Protein AF-S4Y4R6-F1 (afdb_monomer)

Structure (mmCIF, N/CA/C/O backbone):
data_AF-S4Y4R6-F1
#
_entry.id   AF-S4Y4R6-F1
#
loop_
_atom_site.group_PDB
_atom_site.id
_atom_site.type_symbol
_atom_site.label_atom_id
_atom_site.label_alt_id
_atom_site.label_comp_id
_atom_site.label_asym_id
_atom_site.label_entity_id
_atom_site.label_seq_id
_atom_site.pdbx_PDB_ins_code
_atom_site.Cartn_x
_atom_site.Cartn_y
_atom_site.Cartn_z
_atom_site.occupancy
_atom_site.B_iso_or_equiv
_atom_site.auth_seq_id
_atom_site.auth_comp_id
_atom_site.auth_asym_id
_atom_site.auth_atom_id
_atom_site.pdbx_PDB_model_num
ATOM 1 N N . MET A 1 1 ? 42.659 -70.022 -49.086 1.00 42.19 1 MET A N 1
ATOM 2 C CA . MET A 1 1 ? 43.187 -70.538 -47.806 1.00 42.19 1 MET A CA 1
ATOM 3 C C . MET A 1 1 ? 44.589 -69.990 -47.587 1.00 42.19 1 MET A C 1
ATOM 5 O O . MET A 1 1 ? 45.490 -70.392 -48.302 1.00 42.19 1 MET A O 1
ATOM 9 N N . ALA A 1 2 ? 44.758 -69.073 -46.637 1.00 39.53 2 ALA A N 1
ATOM 10 C CA . ALA A 1 2 ? 46.015 -68.822 -45.928 1.00 39.53 2 ALA A CA 1
ATOM 11 C C . ALA A 1 2 ? 45.646 -68.060 -44.647 1.00 39.53 2 ALA A C 1
ATOM 13 O O . ALA A 1 2 ? 45.227 -66.908 -44.686 1.00 39.53 2 ALA A O 1
ATOM 14 N N . SER A 1 3 ? 45.677 -68.784 -43.532 1.00 33.00 3 SER A N 1
ATOM 15 C CA . SER A 1 3 ? 45.376 -68.321 -42.180 1.00 33.00 3 SER A CA 1
ATOM 16 C C . SER A 1 3 ? 46.684 -67.926 -41.501 1.00 33.00 3 SER A C 1
ATOM 18 O O . SER A 1 3 ? 47.623 -68.720 -41.501 1.00 33.00 3 SER A O 1
ATOM 2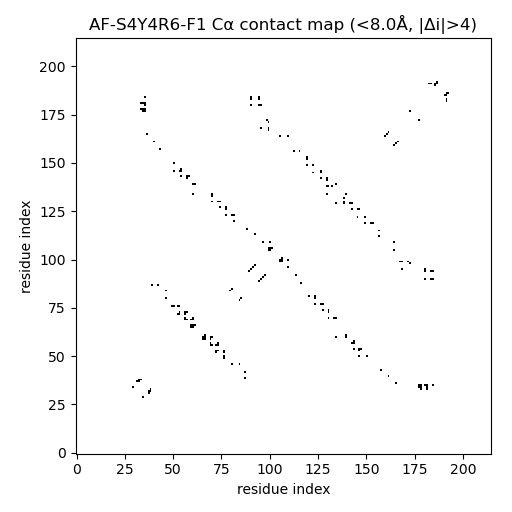0 N N . ALA A 1 4 ? 46.747 -66.740 -40.893 1.00 41.31 4 ALA A N 1
ATOM 21 C CA . ALA A 1 4 ? 47.832 -66.370 -39.988 1.00 41.31 4 ALA A CA 1
ATOM 22 C C . ALA A 1 4 ? 47.340 -65.429 -38.871 1.00 41.31 4 ALA A C 1
ATOM 24 O O . ALA A 1 4 ? 47.199 -64.226 -39.039 1.00 41.31 4 ALA A O 1
ATOM 25 N N . ARG A 1 5 ? 47.047 -66.065 -37.732 1.00 41.12 5 ARG A N 1
ATOM 26 C CA . ARG A 1 5 ? 47.363 -65.702 -36.335 1.00 41.12 5 ARG A CA 1
ATOM 27 C C . ARG A 1 5 ? 47.287 -64.229 -35.869 1.00 41.12 5 ARG A C 1
ATOM 29 O O . ARG A 1 5 ? 48.083 -63.374 -36.222 1.00 41.12 5 ARG A O 1
ATOM 36 N N . ARG A 1 6 ? 46.394 -64.063 -34.881 1.00 40.97 6 ARG A N 1
ATOM 37 C CA . ARG A 1 6 ? 46.314 -63.066 -33.793 1.00 40.97 6 ARG A CA 1
ATOM 38 C C . ARG A 1 6 ? 47.626 -62.378 -33.377 1.00 40.97 6 ARG A C 1
ATOM 40 O O . ARG A 1 6 ? 48.584 -63.051 -33.010 1.00 40.97 6 ARG A O 1
ATOM 47 N N . ALA A 1 7 ? 47.516 -61.071 -33.131 1.00 38.94 7 ALA A N 1
ATOM 48 C CA . ALA A 1 7 ? 48.242 -60.361 -32.077 1.00 38.94 7 ALA A CA 1
ATOM 49 C C . ALA A 1 7 ? 47.311 -59.331 -31.398 1.00 38.94 7 ALA A C 1
ATOM 51 O O . ALA A 1 7 ? 46.647 -58.545 -32.067 1.00 38.94 7 ALA A O 1
ATOM 52 N N . LYS A 1 8 ? 47.240 -59.360 -30.061 1.00 43.75 8 LYS A N 1
ATOM 53 C CA . LYS A 1 8 ? 46.622 -58.332 -29.200 1.00 43.75 8 LYS A CA 1
ATOM 54 C C . LYS A 1 8 ? 47.751 -57.452 -28.642 1.00 43.75 8 LYS A C 1
ATOM 56 O O . LYS A 1 8 ? 48.668 -58.023 -28.053 1.00 43.75 8 LYS A O 1
ATOM 61 N N . PRO A 1 9 ? 47.639 -56.116 -28.672 1.00 37.88 9 PRO A N 1
ATOM 62 C CA . PRO A 1 9 ? 48.304 -55.249 -27.700 1.00 37.88 9 PRO A CA 1
ATOM 63 C C . PRO A 1 9 ? 47.234 -54.516 -26.870 1.00 37.88 9 PRO A C 1
ATOM 65 O O . PRO A 1 9 ? 46.315 -53.905 -27.399 1.00 37.88 9 PRO A O 1
ATOM 68 N N . ARG A 1 10 ? 47.125 -54.838 -25.579 1.00 36.56 10 ARG A N 1
ATOM 69 C CA . ARG A 1 10 ? 47.669 -54.079 -24.436 1.00 36.56 10 ARG A CA 1
ATOM 70 C C . ARG A 1 10 ? 47.127 -52.650 -24.320 1.00 36.56 10 ARG A C 1
ATOM 72 O O . ARG A 1 10 ? 47.440 -51.771 -25.108 1.00 36.56 10 ARG A O 1
ATOM 79 N N . ALA A 1 11 ? 46.359 -52.478 -23.245 1.00 36.66 11 ALA A N 1
ATOM 80 C CA . ALA A 1 11 ? 45.872 -51.227 -22.696 1.00 36.66 11 ALA A CA 1
ATOM 81 C C . ALA A 1 11 ? 46.972 -50.161 -22.606 1.00 36.66 11 ALA A C 1
ATOM 83 O O . ALA A 1 11 ? 48.039 -50.407 -22.037 1.00 36.66 11 ALA A O 1
ATOM 84 N N . ARG A 1 12 ? 46.661 -48.961 -23.099 1.00 39.16 12 ARG A N 1
ATOM 85 C CA . ARG A 1 12 ? 47.372 -47.734 -22.751 1.00 39.16 12 ARG A CA 1
ATOM 86 C C . ARG A 1 12 ? 46.623 -47.088 -21.589 1.00 39.16 12 ARG A C 1
ATOM 88 O O . ARG A 1 12 ? 45.463 -46.716 -21.722 1.00 39.16 12 ARG A O 1
ATOM 95 N N . ARG A 1 13 ? 47.287 -47.020 -20.434 1.00 37.44 13 ARG A N 1
ATOM 96 C CA . ARG A 1 13 ? 46.967 -46.040 -19.397 1.00 37.44 13 ARG A CA 1
ATOM 97 C C . ARG A 1 13 ? 47.556 -44.720 -19.876 1.00 37.44 13 ARG A C 1
ATOM 99 O O . ARG A 1 13 ? 48.772 -44.640 -20.019 1.00 37.44 13 ARG A O 1
ATOM 106 N N . GLU A 1 14 ? 46.720 -43.719 -20.082 1.00 38.16 14 GLU A N 1
ATOM 10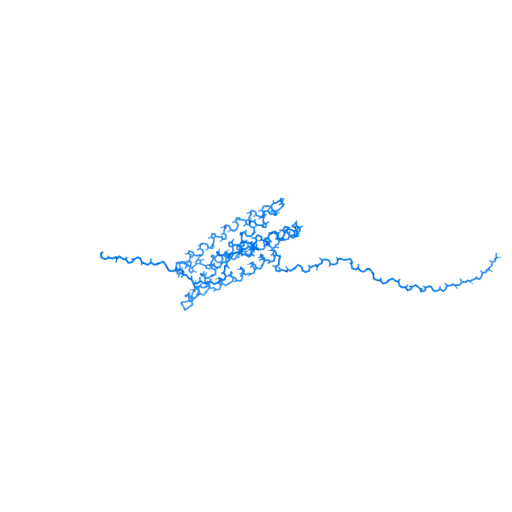7 C CA . GLU A 1 14 ? 47.138 -42.323 -20.028 1.00 38.16 14 GLU A CA 1
ATOM 108 C C . GLU A 1 14 ? 46.472 -41.726 -18.796 1.00 38.16 14 GLU A C 1
ATOM 110 O O . GLU A 1 14 ? 45.250 -41.713 -18.653 1.00 38.16 14 GLU A O 1
ATOM 115 N N . LYS A 1 15 ? 47.328 -41.387 -17.839 1.00 38.97 15 LYS A N 1
ATOM 116 C CA . LYS A 1 15 ? 47.003 -40.529 -16.715 1.00 38.97 15 LYS A CA 1
ATOM 117 C C . LYS A 1 15 ? 47.075 -39.080 -17.209 1.00 38.97 15 LYS A C 1
ATOM 119 O O . LYS A 1 15 ? 47.799 -38.796 -18.158 1.00 38.97 15 LYS A O 1
ATOM 124 N N . ASP A 1 16 ? 46.377 -38.218 -16.479 1.00 38.91 16 ASP A N 1
ATOM 125 C CA . ASP A 1 16 ? 46.604 -36.773 -16.379 1.00 38.91 16 ASP A CA 1
ATOM 126 C C . ASP A 1 16 ? 45.935 -35.881 -17.434 1.00 38.91 16 ASP A C 1
ATOM 128 O O . ASP A 1 16 ? 46.575 -35.363 -18.336 1.00 38.91 16 ASP A O 1
ATOM 132 N N . PHE A 1 17 ? 44.649 -35.587 -17.212 1.00 36.91 17 PHE A N 1
ATOM 133 C CA . PHE A 1 17 ? 44.139 -34.215 -17.333 1.00 36.91 17 PHE A CA 1
ATOM 134 C C . PHE A 1 17 ? 43.221 -33.923 -16.142 1.00 36.91 17 PHE A C 1
ATOM 136 O O . PHE A 1 17 ? 42.046 -34.284 -16.103 1.00 36.91 17 PHE A O 1
ATOM 143 N N . HIS A 1 18 ? 43.819 -33.320 -15.119 1.00 33.91 18 HIS A N 1
ATOM 144 C CA . HIS A 1 18 ? 43.122 -32.685 -14.012 1.00 33.91 18 HIS A CA 1
ATOM 145 C C . HIS A 1 18 ? 42.571 -31.329 -14.478 1.00 33.91 18 HIS A C 1
ATOM 147 O O . HIS A 1 18 ? 43.277 -30.569 -15.131 1.00 33.91 18 HIS A O 1
ATOM 153 N N . ALA A 1 19 ? 41.343 -31.039 -14.048 1.00 39.12 19 ALA A N 1
ATOM 154 C CA . ALA A 1 19 ? 40.806 -29.705 -13.781 1.00 39.12 19 ALA A CA 1
ATOM 155 C C . ALA A 1 19 ? 40.733 -28.684 -14.940 1.00 39.12 19 ALA A C 1
ATOM 157 O O . ALA A 1 19 ? 41.638 -27.891 -15.177 1.00 39.12 19 ALA A O 1
ATOM 158 N N . CYS A 1 20 ? 39.541 -28.584 -15.528 1.00 31.08 20 CYS A N 1
ATOM 159 C CA . CYS A 1 20 ? 38.987 -27.322 -16.026 1.00 31.08 20 CYS A CA 1
ATOM 160 C C . CYS A 1 20 ? 37.510 -27.295 -15.581 1.00 31.08 20 CYS A C 1
ATOM 162 O O . CYS A 1 20 ? 36.647 -27.896 -16.208 1.00 31.08 20 CYS A O 1
ATOM 164 N N . ALA A 1 21 ? 37.264 -27.021 -14.300 1.00 32.59 21 ALA A N 1
ATOM 165 C CA . ALA A 1 21 ? 36.876 -25.695 -13.823 1.00 32.59 21 ALA A CA 1
ATOM 166 C C . ALA A 1 21 ? 35.540 -25.217 -14.429 1.00 32.59 21 ALA A C 1
ATOM 168 O O . ALA A 1 21 ? 35.500 -24.593 -15.480 1.00 32.59 21 ALA A O 1
ATOM 169 N N . LEU A 1 22 ? 34.458 -25.529 -13.705 1.00 40.66 22 LEU A N 1
ATOM 170 C CA . LEU A 1 22 ? 33.377 -24.599 -13.361 1.00 40.66 22 LEU A CA 1
ATOM 171 C C . LEU A 1 22 ? 32.894 -23.672 -14.492 1.00 40.66 22 LEU A C 1
ATOM 173 O O . LEU A 1 22 ? 33.217 -22.486 -14.529 1.00 40.66 22 LEU A O 1
ATOM 177 N N . LEU A 1 23 ? 32.010 -24.188 -15.345 1.00 40.97 23 LEU A N 1
ATOM 178 C CA . LEU A 1 23 ? 31.125 -23.346 -16.148 1.00 40.97 23 LEU A CA 1
ATOM 179 C C . LEU A 1 23 ? 29.940 -22.886 -15.283 1.00 40.97 23 LEU A C 1
ATOM 181 O O . LEU A 1 23 ? 28.891 -23.516 -15.243 1.00 40.97 23 LEU A O 1
ATOM 185 N N . PHE A 1 24 ? 30.183 -21.780 -14.576 1.00 39.31 24 PHE A N 1
ATOM 186 C CA . PHE A 1 24 ? 29.228 -20.699 -14.309 1.00 39.31 24 PHE A CA 1
ATOM 187 C C . PHE A 1 24 ? 27.870 -21.084 -13.686 1.00 39.31 24 PHE A C 1
ATOM 189 O O . PHE A 1 24 ? 26.806 -20.807 -14.236 1.00 39.31 24 PHE A O 1
ATOM 196 N N . ASP A 1 25 ? 27.897 -21.599 -12.456 1.00 39.06 25 ASP A N 1
ATOM 197 C CA . ASP A 1 25 ? 26.775 -21.406 -11.531 1.00 39.06 25 ASP A CA 1
ATOM 198 C C . ASP A 1 25 ? 26.848 -19.967 -10.993 1.00 39.06 25 ASP A C 1
ATOM 200 O O . ASP A 1 25 ? 27.400 -19.688 -9.931 1.00 39.06 25 ASP A O 1
ATOM 204 N N . HIS A 1 26 ? 26.385 -19.006 -11.796 1.00 42.06 26 HIS A N 1
ATOM 205 C CA . HIS A 1 26 ? 26.360 -17.586 -11.430 1.00 42.06 26 HIS A CA 1
ATOM 206 C C . HIS A 1 26 ? 25.110 -17.228 -10.618 1.00 42.06 26 HIS A C 1
ATOM 208 O O . HIS A 1 26 ? 24.602 -16.105 -10.694 1.00 42.06 26 HIS A O 1
ATOM 214 N N . ARG A 1 27 ? 24.624 -18.163 -9.794 1.00 45.91 27 ARG A N 1
ATOM 215 C CA . ARG A 1 27 ? 23.756 -17.846 -8.662 1.00 45.91 27 ARG A CA 1
ATOM 216 C C . ARG A 1 27 ? 24.618 -17.226 -7.562 1.00 45.91 27 ARG A C 1
ATOM 218 O O . ARG A 1 27 ? 24.814 -17.786 -6.489 1.00 45.91 27 ARG A O 1
ATOM 225 N N . LEU A 1 28 ? 25.145 -16.035 -7.860 1.00 49.59 28 LEU A N 1
ATOM 226 C CA . LEU A 1 28 ? 25.499 -15.074 -6.831 1.00 49.59 28 LEU A CA 1
ATOM 227 C C . LEU A 1 28 ? 24.258 -14.943 -5.961 1.00 49.59 28 LEU A C 1
ATOM 229 O O . LEU A 1 28 ? 23.195 -14.557 -6.444 1.00 49.59 28 LEU A O 1
ATOM 233 N N . MET A 1 29 ? 24.400 -15.315 -4.695 1.00 46.44 29 MET A N 1
ATOM 234 C CA . MET A 1 29 ? 23.508 -14.856 -3.648 1.00 46.44 29 MET A CA 1
ATOM 235 C C . MET A 1 29 ? 23.619 -13.331 -3.674 1.00 46.44 29 MET A C 1
ATOM 237 O O . MET A 1 29 ? 24.532 -12.759 -3.080 1.00 46.44 29 MET A O 1
ATOM 241 N N . SER A 1 30 ? 22.782 -12.680 -4.484 1.00 50.19 30 SER A N 1
ATOM 242 C CA . SER A 1 30 ? 22.559 -11.246 -4.411 1.00 50.19 30 SER A CA 1
ATOM 243 C C . SER A 1 30 ? 22.289 -10.958 -2.945 1.00 50.19 30 SER A C 1
ATOM 245 O O . SER A 1 30 ? 21.436 -11.619 -2.356 1.00 50.19 30 SER A O 1
ATOM 247 N N . ASP A 1 31 ? 23.090 -10.078 -2.338 1.00 53.72 31 ASP A N 1
ATOM 248 C CA . ASP A 1 31 ? 22.852 -9.640 -0.968 1.00 53.72 31 ASP A CA 1
ATOM 249 C C . ASP A 1 31 ? 21.411 -9.142 -0.929 1.00 53.72 31 ASP A C 1
ATOM 251 O O . ASP A 1 31 ? 21.103 -8.105 -1.514 1.00 53.72 31 ASP A O 1
ATOM 255 N N . ASP A 1 32 ? 20.531 -9.929 -0.315 1.00 59.38 32 ASP A N 1
ATOM 256 C CA . ASP A 1 32 ? 19.086 -9.702 -0.260 1.00 59.38 32 ASP A CA 1
ATOM 257 C C . ASP A 1 32 ? 18.778 -8.289 0.273 1.00 59.38 32 ASP A C 1
ATOM 259 O O . ASP A 1 32 ? 17.816 -7.628 -0.108 1.00 59.38 32 ASP A O 1
ATOM 263 N N . ARG A 1 33 ? 19.710 -7.747 1.069 1.00 61.59 33 ARG A N 1
ATOM 264 C CA . ARG A 1 33 ? 19.683 -6.389 1.622 1.00 61.59 33 ARG A CA 1
ATOM 265 C C . ARG A 1 33 ? 19.842 -5.271 0.582 1.00 61.59 33 ARG A C 1
ATOM 267 O O . ARG A 1 33 ? 19.514 -4.129 0.895 1.00 61.59 33 ARG A O 1
ATOM 274 N N . ASN A 1 34 ? 20.345 -5.569 -0.616 1.00 81.50 34 ASN A N 1
ATOM 275 C CA . ASN A 1 34 ? 20.532 -4.625 -1.726 1.00 81.50 34 ASN A CA 1
ATOM 276 C C . ASN A 1 34 ? 19.553 -4.851 -2.884 1.00 81.50 34 ASN A C 1
ATOM 278 O O . ASN A 1 34 ? 19.691 -4.228 -3.940 1.00 81.50 34 ASN A O 1
ATOM 282 N N . ASP A 1 35 ? 18.565 -5.722 -2.701 1.00 93.19 35 ASP A N 1
ATOM 283 C CA . ASP A 1 35 ? 17.535 -5.953 -3.693 1.00 93.19 35 ASP A CA 1
ATOM 284 C C . ASP A 1 35 ? 16.348 -5.000 -3.479 1.00 93.19 35 ASP A C 1
ATOM 286 O O . ASP A 1 35 ? 15.655 -5.091 -2.460 1.00 93.19 35 ASP A O 1
ATOM 290 N N . PRO A 1 36 ? 16.073 -4.074 -4.416 1.00 96.19 36 PRO A N 1
ATOM 291 C CA . PRO A 1 36 ? 14.966 -3.144 -4.246 1.00 96.19 36 PRO A CA 1
ATOM 292 C C . PRO A 1 36 ? 13.604 -3.851 -4.229 1.00 96.19 36 PRO A C 1
ATOM 294 O O . PRO A 1 36 ? 12.705 -3.372 -3.543 1.00 96.19 36 PRO A O 1
ATOM 297 N N . LEU A 1 37 ? 13.437 -4.984 -4.927 1.00 97.50 37 LEU A N 1
ATOM 298 C CA . LEU A 1 37 ? 12.159 -5.707 -4.941 1.00 97.50 37 LEU A CA 1
ATOM 299 C C . LEU A 1 37 ? 11.935 -6.461 -3.635 1.00 97.50 37 LEU A C 1
ATOM 301 O O . LEU A 1 37 ? 10.821 -6.443 -3.127 1.00 97.50 37 LEU A O 1
ATOM 305 N N . GLU A 1 38 ? 12.980 -7.051 -3.045 1.00 96.12 38 GLU A N 1
ATOM 306 C CA . GLU A 1 38 ? 12.842 -7.644 -1.708 1.00 96.12 38 GLU A CA 1
ATOM 307 C C . GLU A 1 38 ? 12.527 -6.570 -0.665 1.00 96.12 38 GLU A C 1
ATOM 309 O O . GLU A 1 38 ? 11.724 -6.773 0.241 1.00 96.12 38 GLU A O 1
ATOM 314 N N . LYS A 1 39 ? 13.111 -5.378 -0.800 1.00 95.00 39 LYS A N 1
ATOM 315 C CA . LYS A 1 39 ? 12.824 -4.271 0.109 1.00 95.00 39 LYS A CA 1
ATOM 316 C C . LYS A 1 39 ? 11.376 -3.780 0.014 1.00 95.00 39 LYS A C 1
ATOM 318 O O . LYS A 1 39 ? 10.816 -3.388 1.040 1.00 95.00 39 LYS A O 1
ATOM 323 N N . LEU A 1 40 ? 10.780 -3.808 -1.178 1.00 97.06 40 LEU A N 1
ATOM 324 C CA . LEU A 1 40 ? 9.352 -3.544 -1.377 1.00 97.06 40 LEU A CA 1
ATOM 325 C C . LEU A 1 40 ? 8.494 -4.695 -0.821 1.00 97.06 40 LEU A C 1
ATOM 327 O O . LEU A 1 40 ? 7.617 -4.435 -0.004 1.00 97.06 40 LEU A O 1
ATOM 331 N N . ALA A 1 41 ? 8.825 -5.956 -1.120 1.00 96.88 41 ALA A N 1
ATOM 332 C CA . ALA A 1 41 ? 8.137 -7.133 -0.570 1.00 96.88 41 ALA A CA 1
ATOM 333 C C . ALA A 1 41 ? 8.180 -7.188 0.970 1.00 96.88 41 ALA A C 1
ATOM 335 O O . ALA A 1 41 ? 7.207 -7.529 1.638 1.00 96.88 41 ALA A O 1
ATOM 336 N N . SER A 1 42 ? 9.297 -6.790 1.577 1.00 95.12 42 SER A N 1
ATOM 337 C CA . SER A 1 42 ? 9.422 -6.665 3.030 1.00 95.12 42 SER A CA 1
ATOM 338 C C . SER A 1 42 ? 8.481 -5.600 3.597 1.00 95.12 42 SER A C 1
ATOM 340 O O . SER A 1 42 ? 7.866 -5.813 4.644 1.00 95.12 42 SER A O 1
ATOM 342 N N . ALA A 1 43 ? 8.297 -4.487 2.880 1.00 94.88 43 ALA A N 1
ATOM 343 C CA . ALA A 1 43 ? 7.299 -3.488 3.243 1.00 94.88 43 ALA A CA 1
ATOM 344 C C . ALA A 1 43 ? 5.867 -4.041 3.133 1.00 94.88 43 ALA A C 1
ATOM 346 O O . ALA A 1 43 ? 5.057 -3.723 4.001 1.00 94.88 43 ALA A O 1
ATOM 347 N N . HIS A 1 44 ? 5.570 -4.915 2.161 1.00 96.94 44 HIS A N 1
ATOM 348 C CA . HIS A 1 44 ? 4.270 -5.597 2.071 1.00 96.94 44 HIS A CA 1
ATOM 349 C C . HIS A 1 44 ? 3.995 -6.493 3.279 1.00 96.94 44 HIS A C 1
ATOM 351 O O . HIS A 1 44 ? 2.902 -6.453 3.839 1.00 96.94 44 HIS A O 1
ATOM 357 N N . ARG A 1 45 ? 4.995 -7.254 3.739 1.00 95.38 45 ARG A N 1
ATOM 358 C CA . ARG A 1 45 ? 4.851 -8.090 4.943 1.00 95.38 45 ARG A CA 1
ATOM 359 C C . ARG A 1 45 ? 4.560 -7.242 6.178 1.00 95.38 45 ARG A C 1
ATOM 361 O O . ARG A 1 45 ? 3.626 -7.530 6.920 1.00 95.38 45 ARG A O 1
ATOM 368 N N . SER A 1 46 ? 5.297 -6.144 6.362 1.00 94.56 46 SER A N 1
ATOM 369 C CA . SER A 1 46 ? 5.012 -5.201 7.451 1.00 94.56 46 SER A CA 1
ATOM 370 C C . SER A 1 46 ? 3.637 -4.539 7.313 1.00 94.56 46 SER A C 1
ATOM 372 O O . SER A 1 46 ? 2.960 -4.325 8.318 1.00 94.56 46 SER A O 1
ATOM 374 N N . LEU A 1 47 ? 3.199 -4.215 6.095 1.00 94.31 47 LEU A N 1
ATOM 375 C CA . LEU A 1 47 ? 1.852 -3.711 5.827 1.00 94.31 47 LEU A CA 1
ATOM 376 C C . LEU A 1 47 ? 0.789 -4.727 6.262 1.00 94.31 47 LEU A C 1
ATOM 378 O O . LEU A 1 47 ? -0.150 -4.347 6.959 1.00 94.31 47 LEU A O 1
ATOM 382 N N . GLU A 1 48 ? 0.940 -6.001 5.899 1.00 94.19 48 GLU A N 1
ATOM 383 C CA . GLU A 1 48 ? 0.003 -7.067 6.265 1.00 94.19 48 GLU A CA 1
ATOM 384 C C . GLU A 1 48 ? -0.088 -7.257 7.787 1.00 94.19 48 GLU A C 1
ATOM 386 O O . GLU A 1 48 ? -1.189 -7.330 8.342 1.00 94.19 48 GLU A O 1
ATOM 391 N N . GLU A 1 49 ? 1.049 -7.264 8.486 1.00 94.00 49 GLU A N 1
ATOM 392 C CA . GLU A 1 49 ? 1.098 -7.303 9.953 1.00 94.00 49 GLU A CA 1
ATOM 393 C C . GLU A 1 49 ? 0.324 -6.127 10.566 1.00 94.00 49 GLU A C 1
ATOM 395 O O . GLU A 1 49 ? -0.569 -6.326 11.390 1.00 94.00 49 GLU A O 1
ATOM 400 N N . ASN A 1 50 ? 0.583 -4.903 10.096 1.00 93.94 50 ASN A N 1
ATOM 401 C CA . ASN A 1 50 ? -0.099 -3.702 10.582 1.00 93.94 50 ASN A CA 1
ATOM 402 C C . ASN A 1 50 ? -1.606 -3.719 10.273 1.00 93.94 50 ASN A C 1
ATOM 404 O O . ASN A 1 50 ? -2.416 -3.324 11.109 1.00 93.94 50 ASN A O 1
ATOM 408 N N . LEU A 1 51 ? -2.012 -4.213 9.103 1.00 92.38 51 LEU A N 1
ATOM 409 C CA . LEU A 1 51 ? -3.419 -4.401 8.738 1.00 92.38 51 LEU A CA 1
ATOM 410 C C . LEU A 1 51 ? -4.126 -5.399 9.670 1.00 92.38 51 LEU A C 1
ATOM 412 O O . LEU A 1 51 ? -5.278 -5.190 10.062 1.00 92.38 51 LEU A O 1
ATOM 416 N N . ASN A 1 52 ? -3.438 -6.474 10.056 1.00 91.88 52 ASN A N 1
ATOM 417 C CA . ASN A 1 52 ? -3.950 -7.440 11.024 1.00 91.88 52 ASN A CA 1
ATOM 418 C C . ASN A 1 52 ? -4.044 -6.835 12.431 1.00 91.88 52 ASN A C 1
ATOM 420 O O . ASN A 1 52 ? -5.002 -7.117 13.155 1.00 91.88 52 ASN A O 1
ATOM 424 N N . ASP A 1 53 ? -3.083 -6.004 12.828 1.00 91.38 53 ASP A N 1
ATOM 425 C CA . ASP A 1 53 ? -3.092 -5.288 14.108 1.00 91.38 53 ASP A CA 1
ATOM 426 C C . ASP A 1 53 ? -4.257 -4.297 14.178 1.00 91.38 53 ASP A C 1
ATOM 428 O O . ASP A 1 53 ? -4.999 -4.278 15.164 1.00 91.38 53 ASP A O 1
ATOM 432 N N . LEU A 1 54 ? -4.485 -3.562 13.089 1.00 90.44 54 LEU A N 1
ATOM 433 C CA . LEU A 1 54 ? -5.605 -2.641 12.925 1.00 90.44 54 LEU A CA 1
ATOM 434 C C . LEU A 1 54 ? -6.955 -3.353 13.104 1.00 90.44 54 LEU A C 1
ATOM 436 O O . LEU A 1 54 ? -7.803 -2.898 13.874 1.00 90.44 54 LEU A O 1
ATOM 440 N N . ALA A 1 55 ? -7.142 -4.509 12.458 1.00 89.94 55 ALA A N 1
ATOM 441 C CA . ALA A 1 55 ? -8.360 -5.308 12.595 1.00 89.94 55 ALA A CA 1
ATOM 442 C C . ALA A 1 55 ? -8.566 -5.838 14.025 1.00 89.94 55 ALA A C 1
ATOM 444 O O . ALA A 1 55 ? -9.695 -5.855 14.524 1.00 89.94 55 ALA A O 1
ATOM 445 N N . ARG A 1 56 ? -7.493 -6.250 14.718 1.00 89.38 56 ARG A N 1
ATOM 446 C CA . ARG A 1 56 ? -7.584 -6.679 16.125 1.00 89.38 56 ARG A CA 1
ATOM 447 C C . ARG A 1 56 ? -7.969 -5.520 17.041 1.00 89.38 56 ARG A C 1
ATOM 449 O O . ARG A 1 56 ? -8.852 -5.694 17.881 1.00 89.38 56 ARG A O 1
ATOM 456 N N . ALA A 1 57 ? -7.367 -4.347 16.853 1.00 88.44 57 ALA A N 1
ATOM 457 C CA . ALA A 1 57 ? -7.685 -3.154 17.631 1.00 88.44 57 ALA A CA 1
ATOM 458 C C . ALA A 1 57 ? -9.144 -2.712 17.426 1.00 88.44 57 ALA A C 1
ATOM 460 O O . ALA A 1 57 ? -9.839 -2.418 18.396 1.00 88.44 57 ALA A O 1
ATOM 461 N N . ALA A 1 58 ? -9.658 -2.766 16.195 1.00 86.44 58 ALA A N 1
ATOM 462 C CA . ALA A 1 58 ? -11.051 -2.428 15.907 1.00 86.44 58 ALA A CA 1
ATOM 463 C C . ALA A 1 58 ? -12.057 -3.334 16.628 1.00 86.44 58 ALA A C 1
ATOM 465 O O . ALA A 1 58 ? -13.046 -2.846 17.172 1.00 86.44 58 ALA A O 1
ATOM 466 N N . ARG A 1 59 ? -11.788 -4.644 16.708 1.00 85.88 59 ARG A N 1
ATOM 467 C CA . ARG A 1 59 ? -12.638 -5.587 17.461 1.00 85.88 59 ARG A CA 1
ATOM 468 C C . ARG A 1 59 ? -12.652 -5.287 18.961 1.00 85.88 59 ARG A C 1
ATOM 470 O O . ARG A 1 59 ? -13.669 -5.501 19.614 1.00 85.88 59 ARG A O 1
ATOM 477 N N . ALA A 1 60 ? -11.547 -4.773 19.499 1.00 86.06 60 ALA A N 1
ATOM 478 C CA . ALA A 1 60 ? -11.427 -4.416 20.909 1.00 86.06 60 ALA A CA 1
ATOM 479 C C . ALA A 1 60 ? -12.155 -3.107 21.281 1.00 86.06 60 ALA A C 1
ATOM 481 O O . ALA A 1 60 ? -12.364 -2.853 22.466 1.00 86.06 60 ALA A O 1
ATOM 482 N N . LEU A 1 61 ? -12.597 -2.294 20.309 1.00 82.81 61 LEU A N 1
ATOM 483 C CA . LEU A 1 61 ? -13.316 -1.039 20.581 1.00 82.81 61 LEU A CA 1
ATOM 484 C C . LEU A 1 61 ? -14.664 -1.232 21.291 1.00 82.81 61 LEU A C 1
ATOM 486 O O . LEU A 1 61 ? -15.151 -0.300 21.938 1.00 82.81 61 LEU A O 1
ATOM 490 N N . GLY A 1 62 ? -15.268 -2.415 21.144 1.00 81.69 62 GLY A N 1
ATOM 491 C CA . GLY A 1 62 ? -16.536 -2.770 21.778 1.00 81.69 62 GLY A CA 1
ATOM 492 C C . GLY A 1 62 ? -16.429 -3.037 23.282 1.00 81.69 62 GLY A C 1
ATOM 493 O O . GLY A 1 62 ? -17.453 -3.028 23.957 1.00 81.69 62 GLY A O 1
ATOM 494 N N . ASP A 1 63 ? -15.220 -3.245 23.819 1.00 85.81 63 ASP A N 1
ATOM 495 C CA . ASP A 1 63 ? -14.992 -3.384 25.259 1.00 85.81 63 ASP A CA 1
ATOM 496 C C . ASP A 1 63 ? -14.694 -2.009 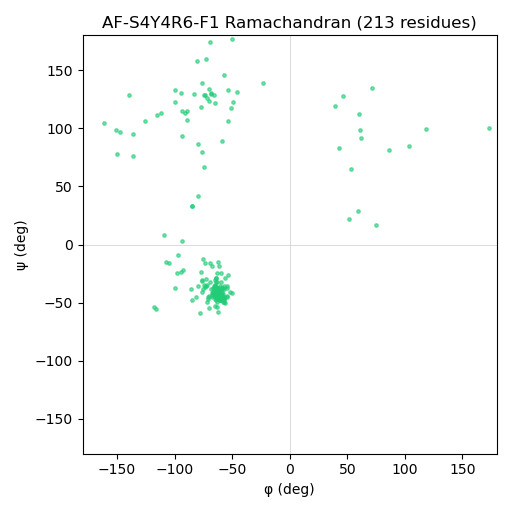25.888 1.00 85.81 63 ASP A C 1
ATOM 498 O O . ASP A 1 63 ? -13.621 -1.443 25.645 1.00 85.81 63 ASP A O 1
ATOM 502 N N . PRO A 1 64 ? -15.577 -1.470 26.753 1.00 82.62 64 PRO A N 1
ATOM 503 C CA . PRO A 1 64 ? -15.351 -0.186 27.413 1.00 82.62 64 PRO A CA 1
ATOM 504 C C . PRO A 1 64 ? -14.044 -0.116 28.214 1.00 82.62 64 PRO A C 1
ATOM 506 O O . PRO A 1 64 ? -13.477 0.968 28.348 1.00 82.62 64 PRO A O 1
ATOM 509 N N . ARG A 1 65 ? -13.546 -1.246 28.739 1.00 85.31 65 ARG A N 1
ATOM 510 C CA . ARG A 1 65 ? -12.305 -1.298 29.534 1.00 85.31 65 ARG A CA 1
ATOM 511 C C . ARG A 1 65 ? -11.051 -1.206 28.666 1.00 85.31 65 ARG A C 1
ATOM 513 O O . ARG A 1 65 ? -10.047 -0.664 29.116 1.00 85.31 65 ARG A O 1
ATOM 520 N N . GLY A 1 66 ? -11.112 -1.725 27.440 1.00 85.25 66 GLY A N 1
ATOM 521 C CA . GLY A 1 66 ? -10.008 -1.734 26.475 1.00 85.25 66 GLY A CA 1
ATOM 522 C C . GLY A 1 66 ? -10.057 -0.599 25.451 1.00 85.25 66 GLY A C 1
ATOM 523 O O . GLY A 1 66 ? -9.091 -0.387 24.720 1.00 85.25 66 GLY A O 1
ATOM 524 N N . ARG A 1 67 ? -11.158 0.154 25.403 1.00 85.25 67 ARG A N 1
ATOM 525 C CA . ARG A 1 67 ? -11.444 1.140 24.356 1.00 85.25 67 ARG A CA 1
ATOM 526 C C . ARG A 1 67 ? -10.352 2.193 24.160 1.00 85.25 67 ARG A C 1
ATOM 528 O O . ARG A 1 67 ? -10.003 2.482 23.021 1.00 85.25 67 ARG A O 1
ATOM 535 N N . ALA A 1 68 ? -9.807 2.752 25.240 1.00 86.25 68 ALA A N 1
ATOM 536 C CA . ALA A 1 68 ? -8.750 3.762 25.142 1.00 86.25 68 ALA A CA 1
ATOM 537 C C . ALA A 1 68 ? -7.479 3.194 24.483 1.00 86.25 68 ALA A C 1
ATOM 539 O O . ALA A 1 68 ? -6.953 3.785 23.544 1.00 86.25 68 ALA A O 1
ATOM 540 N N . ALA A 1 69 ? -7.048 2.002 24.910 1.00 89.25 69 ALA A N 1
ATOM 541 C CA . ALA A 1 69 ? -5.898 1.314 24.327 1.00 89.25 69 ALA A CA 1
ATOM 542 C C . ALA A 1 69 ? -6.149 0.893 22.867 1.00 89.25 69 ALA A C 1
ATOM 544 O O . ALA A 1 69 ? -5.248 0.957 22.034 1.00 89.25 69 ALA A O 1
ATOM 545 N N . ALA A 1 70 ? -7.381 0.498 22.532 1.00 89.06 70 ALA A N 1
ATOM 546 C CA . ALA A 1 70 ? -7.770 0.182 21.161 1.00 89.06 70 ALA A CA 1
ATOM 547 C C . ALA A 1 70 ? -7.685 1.413 20.241 1.00 89.06 70 ALA A C 1
ATOM 549 O O . ALA A 1 70 ? -7.123 1.317 19.152 1.00 89.06 70 ALA A O 1
ATOM 550 N N . LEU A 1 71 ? -8.181 2.576 20.682 1.00 87.88 71 LEU A N 1
ATOM 551 C CA . LEU A 1 71 ? -8.075 3.834 19.930 1.00 87.88 71 LEU A CA 1
ATOM 552 C C . LEU A 1 71 ? -6.621 4.280 19.741 1.00 87.88 71 LEU A C 1
ATOM 554 O O . LEU A 1 71 ? -6.251 4.720 18.650 1.00 87.88 71 LEU A O 1
ATOM 558 N N . GLU A 1 72 ? -5.785 4.131 20.768 1.00 89.62 72 GLU A N 1
ATOM 559 C CA . GLU A 1 72 ? -4.348 4.397 20.670 1.00 89.62 72 GLU A CA 1
ATOM 560 C C . GLU A 1 72 ? -3.671 3.467 19.650 1.00 89.62 72 GLU A C 1
ATOM 562 O O . GLU A 1 72 ? -2.934 3.935 18.779 1.00 89.62 72 GLU A O 1
ATOM 567 N N . GLY A 1 73 ? -3.982 2.167 19.689 1.00 90.31 73 GLY A N 1
ATOM 568 C CA . GLY A 1 73 ? -3.486 1.188 18.721 1.00 90.31 73 GLY A CA 1
ATOM 569 C C . GLY A 1 73 ? -3.884 1.526 17.283 1.00 90.31 73 GLY A C 1
ATOM 570 O O . GLY A 1 73 ? -3.028 1.557 16.399 1.00 90.31 73 GLY A O 1
ATOM 571 N N . LEU A 1 74 ? -5.157 1.860 17.053 1.00 90.19 74 LEU A N 1
ATOM 572 C CA . LEU A 1 74 ? -5.648 2.299 15.742 1.00 90.19 74 LEU A CA 1
ATOM 573 C C . LEU A 1 74 ? -4.912 3.553 15.254 1.00 90.19 74 LEU A C 1
ATOM 575 O O . LEU A 1 74 ? -4.458 3.599 14.111 1.00 90.19 74 LEU A O 1
ATOM 579 N N . SER A 1 75 ? -4.745 4.546 16.130 1.00 90.50 75 SER A N 1
ATOM 580 C CA . SER A 1 75 ? -4.058 5.802 15.804 1.00 90.50 75 SER A CA 1
ATOM 581 C C . SER A 1 75 ? -2.586 5.571 15.446 1.00 90.50 75 SER A C 1
ATOM 583 O O . SER A 1 75 ? -2.078 6.149 14.485 1.00 90.50 75 SER A O 1
ATOM 585 N N . SER A 1 76 ? -1.905 4.690 16.185 1.00 91.19 76 SER A N 1
ATOM 586 C CA . SER A 1 76 ? -0.509 4.316 15.939 1.00 91.19 76 SER A CA 1
ATOM 587 C C . SER A 1 76 ? -0.322 3.659 14.568 1.00 91.19 76 SER A C 1
ATOM 589 O O . SER A 1 76 ? 0.561 4.061 13.803 1.00 91.19 76 SER A O 1
ATOM 591 N N . VAL A 1 77 ? -1.192 2.704 14.218 1.00 90.12 77 VAL A N 1
ATOM 592 C CA . VAL A 1 77 ? -1.135 2.010 12.922 1.00 90.12 77 VAL A CA 1
ATOM 593 C C . VAL A 1 77 ? -1.454 2.957 11.760 1.00 90.12 77 VAL A C 1
ATOM 595 O O . VAL A 1 77 ? -0.750 2.947 10.750 1.00 90.12 77 VAL A O 1
ATOM 598 N N . VAL A 1 78 ? -2.449 3.838 11.900 1.00 90.88 78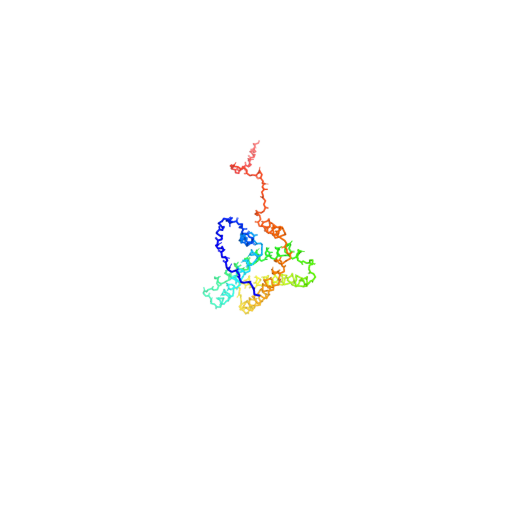 VAL A N 1
ATOM 599 C CA . VAL A 1 78 ? -2.744 4.856 10.874 1.00 90.88 78 VAL A CA 1
ATOM 600 C C . VAL A 1 78 ? -1.544 5.773 10.648 1.00 90.88 78 VAL A C 1
ATOM 602 O O . VAL A 1 78 ? -1.128 5.974 9.506 1.00 90.88 78 VAL A O 1
ATOM 605 N N . ALA A 1 79 ? -0.917 6.256 11.722 1.00 89.94 79 ALA A N 1
ATOM 606 C CA . ALA A 1 79 ? 0.275 7.090 11.622 1.00 89.94 79 ALA A CA 1
ATOM 607 C C . ALA A 1 79 ? 1.462 6.338 10.986 1.00 89.94 79 ALA A C 1
ATOM 609 O O . ALA A 1 79 ? 2.296 6.944 10.306 1.00 89.94 79 ALA A O 1
ATOM 610 N N . TYR A 1 80 ? 1.566 5.022 11.200 1.00 90.00 80 TYR A N 1
ATOM 611 C CA . TYR A 1 80 ? 2.524 4.179 10.488 1.00 90.00 80 TYR A CA 1
ATOM 612 C C . TYR A 1 80 ? 2.231 4.153 8.983 1.00 90.00 80 TYR A C 1
ATOM 614 O O . TYR A 1 80 ? 3.151 4.413 8.207 1.00 90.00 80 TYR A O 1
ATOM 622 N N . PHE A 1 81 ? 0.987 3.910 8.558 1.00 89.19 81 PHE A N 1
ATOM 623 C CA . PHE A 1 81 ? 0.641 3.867 7.134 1.00 89.19 81 PHE A CA 1
ATOM 624 C C . PHE A 1 81 ? 0.916 5.186 6.419 1.00 89.19 81 PHE A C 1
ATOM 626 O O . PHE A 1 81 ? 1.544 5.176 5.362 1.00 89.19 81 PHE A O 1
ATOM 633 N N . GLU A 1 82 ? 0.551 6.321 7.010 1.00 87.81 82 GLU A N 1
ATOM 634 C CA . GLU A 1 82 ? 0.805 7.637 6.410 1.00 87.81 82 GLU A CA 1
ATOM 635 C C . GLU A 1 82 ? 2.287 7.885 6.117 1.00 87.81 82 GLU A C 1
ATOM 637 O O . GLU A 1 82 ? 2.633 8.499 5.109 1.00 87.81 82 GLU A O 1
ATOM 642 N N . ARG A 1 83 ? 3.184 7.390 6.977 1.00 87.81 83 ARG A N 1
ATOM 643 C CA . ARG A 1 83 ? 4.630 7.542 6.778 1.00 87.81 83 ARG A CA 1
ATOM 644 C C . ARG A 1 83 ? 5.214 6.464 5.875 1.00 87.81 83 ARG A C 1
ATOM 646 O O . ARG A 1 83 ? 6.023 6.772 5.001 1.00 87.81 83 ARG A O 1
ATOM 653 N N . SER A 1 84 ? 4.878 5.206 6.133 1.00 88.69 84 SER A N 1
ATOM 654 C CA . SER A 1 84 ? 5.523 4.050 5.510 1.00 88.69 84 SER A CA 1
ATOM 655 C C . SER A 1 84 ? 4.960 3.772 4.121 1.00 88.69 84 SER A C 1
ATOM 657 O O . SER A 1 84 ? 5.746 3.619 3.189 1.00 88.69 84 SER A O 1
ATOM 659 N N . MET A 1 85 ? 3.633 3.795 3.955 1.00 89.06 85 MET A N 1
ATOM 660 C CA . MET A 1 85 ? 2.993 3.511 2.665 1.00 89.06 85 MET A CA 1
ATOM 661 C C . MET A 1 85 ? 3.173 4.650 1.672 1.00 89.06 85 MET A C 1
ATOM 663 O O . MET A 1 85 ? 3.430 4.397 0.505 1.00 89.06 85 MET A O 1
ATOM 667 N N . SER A 1 86 ? 3.161 5.903 2.135 1.00 90.19 86 SER A N 1
ATOM 668 C CA . SER A 1 86 ? 3.505 7.046 1.277 1.00 90.19 86 SER A CA 1
ATOM 669 C C . SER A 1 86 ? 4.905 6.895 0.664 1.00 90.19 86 SER A C 1
ATOM 671 O O . SER A 1 86 ? 5.088 7.042 -0.541 1.00 90.19 86 SER A O 1
ATOM 673 N N . ARG A 1 87 ? 5.897 6.492 1.473 1.00 92.00 87 ARG A N 1
ATOM 674 C CA . ARG A 1 87 ? 7.265 6.231 0.993 1.00 92.00 87 ARG A CA 1
ATOM 675 C C . ARG A 1 87 ? 7.356 5.028 0.059 1.00 92.00 87 ARG A C 1
ATOM 677 O O . ARG A 1 87 ? 8.167 5.051 -0.859 1.00 92.00 87 ARG A O 1
ATOM 684 N N . HIS A 1 88 ? 6.584 3.984 0.332 1.00 95.88 88 HIS A N 1
ATOM 685 C CA . HIS A 1 88 ? 6.515 2.786 -0.496 1.00 95.88 88 HIS A CA 1
ATOM 686 C C . HIS A 1 88 ? 5.935 3.105 -1.881 1.00 95.88 88 HIS A C 1
ATOM 688 O O . HIS A 1 88 ? 6.640 2.928 -2.871 1.00 95.88 88 HIS A O 1
ATOM 694 N N . HIS A 1 89 ? 4.760 3.740 -1.937 1.00 96.56 89 HIS A N 1
ATOM 695 C CA . HIS A 1 89 ? 4.168 4.196 -3.196 1.00 96.56 89 HIS A CA 1
ATOM 696 C C . HIS A 1 89 ? 5.100 5.172 -3.936 1.00 96.56 89 HIS A C 1
ATOM 698 O O . HIS A 1 89 ? 5.221 5.118 -5.155 1.00 96.56 89 HIS A O 1
ATOM 704 N N . GLU A 1 90 ? 5.820 6.056 -3.228 1.00 96.25 90 GLU A N 1
ATOM 705 C CA . GLU A 1 90 ? 6.835 6.911 -3.860 1.00 96.25 90 GLU A CA 1
ATOM 706 C C . GLU A 1 90 ? 7.984 6.112 -4.491 1.00 96.25 90 GLU A C 1
ATOM 708 O O . GLU A 1 90 ? 8.492 6.505 -5.543 1.00 96.25 90 GLU A O 1
ATOM 713 N N . ASP A 1 91 ? 8.426 5.022 -3.862 1.00 97.81 91 ASP A N 1
ATOM 714 C CA . ASP A 1 91 ? 9.461 4.161 -4.430 1.00 97.81 91 ASP A CA 1
ATOM 715 C C . ASP A 1 91 ? 8.978 3.505 -5.728 1.00 97.81 91 ASP A C 1
ATOM 717 O O . ASP A 1 91 ? 9.704 3.464 -6.726 1.00 97.81 91 ASP A O 1
ATOM 721 N N . GLU A 1 92 ? 7.732 3.067 -5.755 1.00 98.38 92 GLU A N 1
ATOM 722 C CA . GLU A 1 92 ? 7.131 2.451 -6.929 1.00 98.38 92 GLU A CA 1
ATOM 723 C C . GLU A 1 92 ? 6.902 3.466 -8.040 1.00 98.38 92 GLU A C 1
ATOM 725 O O . GLU A 1 92 ? 7.417 3.316 -9.149 1.00 98.38 92 GLU A O 1
ATOM 730 N N . GLU A 1 93 ? 6.202 4.555 -7.739 1.00 98.31 93 GLU A N 1
ATOM 731 C CA . GLU A 1 93 ? 5.778 5.531 -8.734 1.00 98.31 93 GLU A CA 1
ATOM 732 C C . GLU A 1 93 ? 6.934 6.339 -9.317 1.00 98.31 93 GLU A C 1
ATOM 734 O O . GLU A 1 93 ? 6.872 6.722 -10.490 1.00 98.31 93 GLU A O 1
ATOM 739 N N . ARG A 1 94 ? 7.979 6.606 -8.523 1.00 98.19 94 ARG A N 1
ATOM 740 C CA . ARG A 1 94 ? 9.109 7.454 -8.935 1.00 98.19 94 ARG A CA 1
ATOM 741 C C . ARG A 1 94 ? 10.312 6.656 -9.414 1.00 98.19 94 ARG A C 1
ATOM 743 O O . ARG A 1 94 ? 11.101 7.205 -10.180 1.00 98.19 94 ARG A O 1
ATOM 750 N N . SER A 1 95 ? 10.469 5.403 -8.983 1.00 98.19 95 SER A N 1
ATOM 751 C CA . SER A 1 95 ? 11.640 4.593 -9.332 1.00 98.19 95 SER A CA 1
ATOM 752 C C . SER A 1 95 ? 11.289 3.362 -10.164 1.00 98.19 95 SER A C 1
ATOM 754 O O . SER A 1 95 ? 11.848 3.211 -11.255 1.00 98.19 95 SER A O 1
ATOM 756 N N . LEU A 1 96 ? 10.388 2.495 -9.697 1.00 98.50 96 LEU A N 1
ATOM 757 C CA . LEU A 1 96 ? 10.118 1.209 -10.353 1.00 98.50 96 LEU A CA 1
ATOM 758 C C . LEU A 1 96 ? 9.226 1.352 -11.596 1.00 98.50 96 LEU A C 1
ATOM 760 O O . LEU A 1 96 ? 9.642 1.011 -12.705 1.00 98.50 96 LEU A O 1
ATOM 764 N N . PHE A 1 97 ? 8.016 1.886 -11.437 1.00 98.56 97 PHE A N 1
ATOM 765 C CA . PHE A 1 97 ? 7.006 1.950 -12.492 1.00 98.56 97 PHE A CA 1
ATOM 766 C C . PHE A 1 97 ? 7.471 2.718 -13.737 1.00 98.56 97 PHE A C 1
ATOM 768 O O . PHE A 1 97 ? 7.209 2.230 -14.836 1.00 98.56 97 PHE A O 1
ATOM 775 N N . PRO A 1 98 ? 8.190 3.860 -13.650 1.00 98.19 98 PRO A N 1
ATOM 776 C CA . PRO A 1 98 ? 8.666 4.557 -14.847 1.00 98.19 98 PRO A CA 1
ATOM 777 C C . PRO A 1 98 ? 9.593 3.701 -15.717 1.00 98.19 98 PRO A C 1
ATOM 779 O O . PRO A 1 98 ? 9.573 3.816 -16.939 1.00 98.19 98 PRO A O 1
ATOM 782 N N . ARG A 1 99 ? 10.376 2.807 -15.101 1.00 98.06 99 ARG A N 1
ATOM 783 C CA . ARG A 1 99 ? 11.295 1.908 -15.813 1.00 98.06 99 ARG A CA 1
ATOM 784 C C . ARG A 1 99 ? 10.575 0.734 -16.472 1.00 98.06 99 ARG A C 1
ATOM 786 O O . ARG A 1 99 ? 11.088 0.187 -17.441 1.00 98.06 99 ARG A O 1
ATOM 793 N N . LEU A 1 100 ? 9.398 0.364 -15.970 1.00 98.00 100 LEU A N 1
ATOM 794 C CA . LEU A 1 100 ? 8.556 -0.695 -16.534 1.00 98.00 100 LEU A CA 1
ATOM 795 C C . LEU A 1 100 ? 7.523 -0.173 -17.534 1.00 98.00 100 LEU A C 1
ATOM 797 O O . LEU A 1 100 ? 7.080 -0.932 -18.387 1.00 98.00 100 LEU A O 1
ATOM 801 N N . ALA A 1 101 ? 7.169 1.112 -17.475 1.00 95.81 101 ALA A N 1
ATOM 802 C CA . ALA A 1 101 ? 6.150 1.721 -18.331 1.00 95.81 101 ALA A CA 1
ATOM 803 C C . ALA A 1 101 ? 6.487 1.687 -19.833 1.00 95.81 101 ALA A C 1
ATOM 805 O O . ALA A 1 101 ? 5.601 1.873 -20.660 1.00 95.81 101 ALA A O 1
ATOM 806 N N . VAL A 1 102 ? 7.748 1.419 -20.192 1.00 95.44 102 VAL A N 1
ATOM 807 C CA . VAL A 1 102 ? 8.172 1.184 -21.583 1.00 95.44 102 VAL A CA 1
ATOM 808 C C . VAL A 1 102 ? 7.647 -0.141 -22.154 1.00 95.44 102 VAL A C 1
ATOM 810 O O . VAL A 1 102 ? 7.677 -0.340 -23.365 1.00 95.44 102 VAL A O 1
ATOM 813 N N . LEU A 1 103 ? 7.184 -1.057 -21.298 1.00 96.19 103 LEU A N 1
ATOM 814 C CA . LEU A 1 103 ? 6.563 -2.315 -21.693 1.00 96.19 103 LEU A CA 1
ATOM 815 C C . LEU A 1 103 ? 5.055 -2.108 -21.869 1.00 96.19 103 LEU A C 1
ATOM 817 O O . LEU A 1 103 ? 4.316 -2.014 -20.888 1.00 96.19 103 LEU A O 1
ATOM 821 N N . GLU A 1 104 ? 4.583 -2.106 -23.117 1.00 95.69 104 GLU A N 1
ATOM 822 C CA . GLU A 1 104 ? 3.161 -1.893 -23.435 1.00 95.69 104 GLU A CA 1
ATOM 823 C C . GLU A 1 104 ? 2.231 -2.861 -22.689 1.00 95.69 104 GLU A C 1
ATOM 825 O O . GLU A 1 104 ? 1.168 -2.464 -22.218 1.00 95.69 104 GLU A O 1
ATOM 830 N N . ALA A 1 105 ? 2.659 -4.115 -22.515 1.00 95.81 105 ALA A N 1
ATOM 831 C CA . ALA A 1 105 ? 1.859 -5.157 -21.877 1.00 95.81 105 ALA A CA 1
ATOM 832 C C . ALA A 1 105 ? 1.540 -4.886 -20.394 1.00 95.81 105 ALA A C 1
ATOM 834 O O . ALA A 1 105 ? 0.510 -5.351 -19.916 1.00 95.81 105 ALA A O 1
ATOM 835 N N . ILE A 1 106 ? 2.395 -4.156 -19.665 1.00 97.00 106 ILE A N 1
ATOM 836 C CA . ILE A 1 106 ? 2.198 -3.891 -18.228 1.00 97.00 106 ILE A CA 1
ATOM 837 C C . ILE A 1 106 ? 1.724 -2.464 -17.940 1.00 97.00 106 ILE A C 1
ATOM 839 O O . ILE A 1 106 ? 1.214 -2.198 -16.854 1.00 97.00 106 ILE A O 1
ATOM 843 N N . ALA A 1 107 ? 1.849 -1.540 -18.896 1.00 95.88 107 ALA A N 1
ATOM 844 C CA . ALA A 1 107 ? 1.472 -0.141 -18.707 1.00 95.88 107 ALA A CA 1
ATOM 845 C C . ALA A 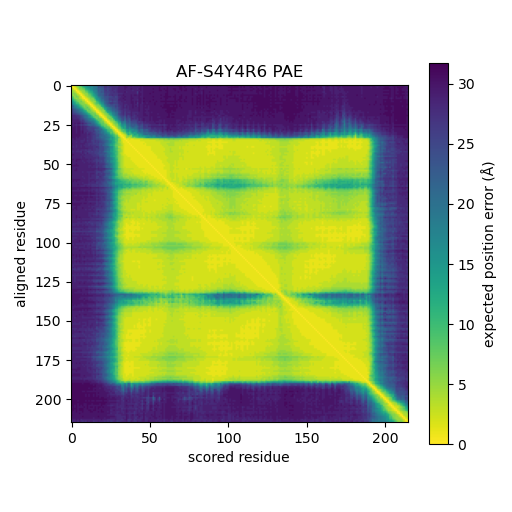1 107 ? 0.036 0.059 -18.159 1.00 95.88 107 ALA A C 1
ATOM 847 O O . ALA A 1 107 ? -0.116 0.865 -17.235 1.00 95.88 107 ALA A O 1
ATOM 848 N N . PRO A 1 108 ? -1.000 -0.689 -18.607 1.00 97.38 108 PRO A N 1
ATOM 849 C CA . PRO A 1 108 ? -2.341 -0.596 -18.020 1.00 97.38 108 PRO A CA 1
ATOM 850 C C . PRO A 1 108 ? -2.392 -1.017 -16.545 1.00 97.38 108 PRO A C 1
ATOM 852 O O . PRO A 1 108 ? -3.065 -0.368 -15.744 1.00 97.38 108 PRO A O 1
ATOM 855 N N . THR A 1 109 ? -1.656 -2.070 -16.170 1.00 98.31 109 THR A N 1
ATOM 856 C CA . THR A 1 109 ? -1.539 -2.524 -14.776 1.00 98.31 109 THR A CA 1
ATOM 857 C C . THR A 1 109 ? -0.891 -1.445 -13.912 1.00 98.31 109 THR A C 1
ATOM 859 O O . THR A 1 109 ? -1.432 -1.104 -12.864 1.00 98.31 109 THR A O 1
ATOM 862 N N . LEU A 1 110 ? 0.206 -0.834 -14.374 1.00 98.38 110 LEU A N 1
ATOM 863 C CA . LEU A 1 110 ? 0.890 0.231 -13.628 1.00 98.38 110 LEU A CA 1
ATOM 864 C C . LEU A 1 110 ? 0.000 1.461 -13.414 1.00 98.38 110 LEU A C 1
ATOM 866 O O . LEU A 1 110 ? 0.047 2.079 -12.354 1.00 98.38 110 LEU A O 1
ATOM 870 N N . GLU A 1 111 ? -0.811 1.837 -14.404 1.00 98.00 111 GLU A N 1
ATOM 871 C CA . GLU A 1 111 ? -1.750 2.948 -14.239 1.00 98.00 111 GLU A CA 1
ATOM 872 C C . GLU A 1 111 ? -2.859 2.611 -13.239 1.00 98.00 111 GLU A C 1
ATOM 874 O O . GLU A 1 111 ? -3.168 3.429 -12.372 1.00 98.00 111 GLU A O 1
ATOM 879 N N . ARG A 1 112 ? -3.410 1.391 -13.286 1.00 98.38 112 ARG A N 1
ATOM 880 C CA . ARG A 1 112 ? -4.380 0.931 -12.284 1.00 98.38 112 ARG A CA 1
ATOM 881 C C . ARG A 1 112 ? -3.800 0.998 -10.867 1.00 98.38 112 ARG A C 1
ATOM 883 O O . ARG A 1 112 ? -4.460 1.555 -9.992 1.00 98.38 112 ARG A O 1
ATOM 890 N N . LEU A 1 113 ? -2.574 0.514 -10.655 1.00 98.56 113 LEU A N 1
ATOM 891 C CA . LEU A 1 113 ? -1.905 0.545 -9.345 1.00 98.56 113 LEU A CA 1
ATOM 892 C C . LEU A 1 113 ? -1.739 1.981 -8.814 1.00 98.56 113 LEU A C 1
ATOM 894 O O . LEU A 1 113 ? -2.067 2.248 -7.663 1.00 98.56 113 LEU A O 1
ATOM 898 N N . ARG A 1 114 ? -1.377 2.954 -9.666 1.00 98.25 114 ARG A N 1
ATOM 899 C CA . ARG A 1 114 ? -1.338 4.382 -9.273 1.00 98.25 114 ARG A CA 1
ATOM 900 C C . ARG A 1 114 ? -2.694 4.923 -8.820 1.00 98.25 114 ARG A C 1
ATOM 902 O O . ARG A 1 114 ? -2.778 5.767 -7.926 1.00 98.25 114 ARG A O 1
ATOM 909 N N . GLN A 1 115 ? -3.780 4.490 -9.456 1.00 98.31 115 GLN A N 1
ATOM 910 C CA . GLN A 1 115 ? -5.123 4.892 -9.034 1.00 98.31 115 GLN A CA 1
ATOM 911 C C . GLN A 1 115 ? -5.520 4.220 -7.715 1.00 98.31 115 GLN A C 1
ATOM 913 O O . GLN A 1 115 ? -6.159 4.862 -6.874 1.00 98.31 115 GLN A O 1
ATOM 918 N N . GLU A 1 116 ? -5.091 2.975 -7.501 1.00 98.25 116 GLU A N 1
ATOM 919 C CA . GLU A 1 116 ? -5.235 2.264 -6.229 1.00 98.25 116 GLU A CA 1
ATOM 920 C C . GLU A 1 116 ? -4.460 2.963 -5.103 1.00 98.25 116 GLU A C 1
ATOM 922 O O . GLU A 1 116 ? -5.057 3.213 -4.061 1.00 98.25 116 GLU A O 1
ATOM 927 N N . HIS A 1 117 ? -3.225 3.435 -5.320 1.00 97.62 117 HIS A N 1
ATOM 928 C CA . HIS A 1 117 ? -2.478 4.226 -4.324 1.00 97.62 117 HIS A CA 1
ATOM 929 C C . HIS A 1 117 ? -3.258 5.456 -3.848 1.00 97.62 117 HIS A C 1
ATOM 931 O O . HIS A 1 117 ? -3.372 5.726 -2.648 1.00 97.62 117 HIS A O 1
ATOM 937 N N . LYS A 1 118 ? -3.866 6.196 -4.786 1.00 96.12 118 LYS A N 1
ATOM 938 C CA . LYS A 1 118 ? -4.722 7.347 -4.453 1.00 96.12 118 LYS A CA 1
ATOM 939 C C . LYS A 1 118 ? -5.962 6.916 -3.671 1.00 96.12 118 LYS A C 1
ATOM 941 O O . LYS A 1 118 ? -6.397 7.643 -2.778 1.00 96.12 118 LYS A O 1
ATOM 946 N N . ALA A 1 119 ? -6.553 5.770 -4.008 1.00 96.12 119 ALA A N 1
ATOM 947 C CA . ALA A 1 119 ? -7.701 5.223 -3.290 1.00 96.12 119 ALA A CA 1
ATOM 948 C C . ALA A 1 119 ? -7.328 4.787 -1.867 1.00 96.12 119 ALA A C 1
ATOM 950 O O . ALA A 1 119 ? -8.031 5.156 -0.928 1.00 96.12 119 ALA A O 1
ATOM 951 N N . HIS A 1 120 ? -6.194 4.110 -1.688 1.00 95.38 120 HIS A N 1
ATOM 952 C CA . HIS A 1 120 ? -5.665 3.738 -0.379 1.00 95.38 120 HIS A CA 1
ATOM 953 C C . HIS A 1 120 ? -5.413 4.967 0.494 1.00 95.38 120 HIS A C 1
ATOM 955 O O . HIS A 1 120 ? -5.824 4.995 1.652 1.00 95.38 120 HIS A O 1
ATOM 961 N N . GLN A 1 121 ? -4.820 6.026 -0.066 1.00 94.06 121 GLN A N 1
ATOM 962 C CA . GLN A 1 121 ? -4.591 7.265 0.675 1.00 94.06 121 GLN A CA 1
ATOM 963 C C . GLN A 1 121 ? -5.902 7.928 1.128 1.00 94.06 121 GLN A C 1
ATOM 965 O O . GLN A 1 121 ? -5.968 8.462 2.238 1.00 94.06 121 GLN A O 1
ATOM 970 N N . ARG A 1 122 ? -6.956 7.888 0.299 1.00 94.00 122 ARG A N 1
ATOM 971 C CA . ARG A 1 122 ? -8.295 8.365 0.686 1.00 94.00 122 ARG A CA 1
ATOM 972 C C . ARG A 1 122 ? -8.882 7.526 1.820 1.00 94.00 122 ARG A C 1
ATOM 974 O O . ARG A 1 122 ? -9.292 8.102 2.822 1.00 94.00 122 ARG A O 1
ATOM 981 N N . ALA A 1 123 ? -8.833 6.201 1.709 1.00 93.12 123 ALA A N 1
ATOM 982 C CA . ALA A 1 123 ? -9.336 5.295 2.740 1.00 93.12 123 ALA A CA 1
ATOM 983 C C . ALA A 1 123 ? -8.602 5.466 4.085 1.00 93.12 123 ALA A C 1
ATOM 985 O O . ALA A 1 123 ? -9.235 5.495 5.137 1.00 93.12 123 ALA A O 1
ATOM 986 N N . ILE A 1 124 ? -7.279 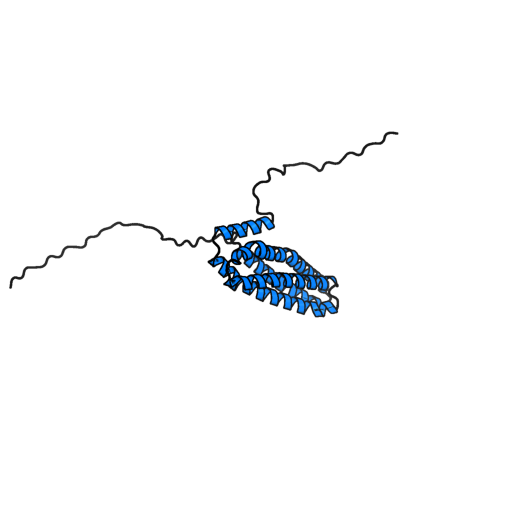5.671 4.067 1.00 92.88 124 ILE A N 1
ATOM 987 C CA . ILE A 1 124 ? -6.496 5.972 5.279 1.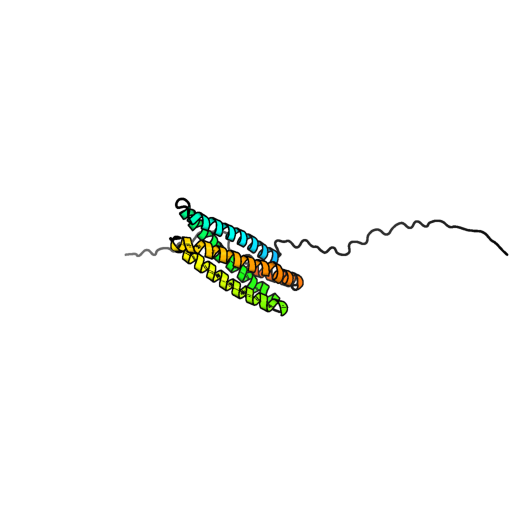00 92.88 124 ILE A CA 1
ATOM 988 C C . ILE A 1 124 ? -6.937 7.303 5.908 1.00 92.88 124 ILE A C 1
ATOM 990 O O . ILE A 1 124 ? -7.087 7.385 7.126 1.00 92.88 124 ILE A O 1
ATOM 994 N N . ASN A 1 125 ? -7.192 8.339 5.101 1.00 91.75 125 ASN A N 1
ATOM 995 C CA . ASN A 1 125 ? -7.686 9.625 5.606 1.00 91.75 125 ASN A CA 1
ATOM 996 C C . ASN A 1 125 ? -9.088 9.506 6.229 1.00 91.75 125 ASN A C 1
ATOM 998 O O . ASN A 1 125 ? -9.354 10.123 7.260 1.00 91.75 125 ASN A O 1
ATOM 1002 N N . GLU A 1 126 ? -9.977 8.723 5.616 1.00 90.19 126 GLU A N 1
ATOM 1003 C CA . GLU A 1 126 ? -11.315 8.442 6.151 1.00 90.19 126 GLU A CA 1
ATOM 1004 C C . GLU A 1 126 ? -11.236 7.681 7.476 1.00 90.19 126 GLU A C 1
ATOM 1006 O O . GLU A 1 126 ? -11.906 8.051 8.443 1.00 90.19 126 GLU A O 1
ATOM 1011 N N . LEU A 1 127 ? -10.358 6.679 7.550 1.00 90.31 127 LEU A N 1
ATOM 1012 C CA . LEU A 1 127 ? -10.090 5.923 8.766 1.00 90.31 127 LEU A CA 1
ATOM 1013 C C . LEU A 1 127 ? -9.564 6.830 9.888 1.00 90.31 127 LEU A C 1
ATOM 1015 O O . LEU A 1 127 ? -10.083 6.780 11.004 1.00 90.31 127 LEU A O 1
ATOM 1019 N N . ARG A 1 128 ? -8.599 7.711 9.592 1.00 90.44 128 ARG A N 1
ATOM 1020 C CA . ARG A 1 128 ? -8.089 8.709 10.547 1.00 90.44 128 ARG A CA 1
ATOM 1021 C C . ARG A 1 128 ? -9.217 9.584 11.089 1.00 90.44 128 ARG A C 1
ATOM 1023 O O . ARG A 1 128 ? -9.381 9.697 12.300 1.00 90.44 128 ARG A O 1
ATOM 1030 N N . ALA A 1 129 ? -10.038 10.140 10.201 1.00 88.88 129 ALA A N 1
ATOM 1031 C CA . ALA A 1 129 ? -11.155 10.997 10.589 1.00 88.88 129 ALA A CA 1
ATOM 1032 C C . ALA A 1 129 ? -12.225 10.252 11.410 1.00 88.88 129 ALA A C 1
ATOM 1034 O O . ALA A 1 129 ? -12.941 10.867 12.200 1.00 88.88 129 ALA A O 1
ATOM 1035 N N . ALA A 1 130 ? -12.389 8.943 11.215 1.00 86.81 130 ALA A N 1
ATOM 1036 C CA . ALA A 1 130 ? -13.278 8.123 12.036 1.00 86.81 130 ALA A CA 1
ATOM 1037 C C . ALA A 1 130 ? -12.695 7.861 13.438 1.00 86.81 130 ALA A C 1
ATOM 1039 O O . ALA A 1 130 ? -13.442 7.875 14.416 1.00 86.81 130 ALA A O 1
ATOM 1040 N N . ILE A 1 131 ? -11.374 7.681 13.550 1.00 86.31 131 ILE A N 1
ATOM 1041 C CA . ILE A 1 131 ? -10.673 7.484 14.829 1.00 86.31 131 ILE A CA 1
ATOM 1042 C C . ILE A 1 131 ? -10.651 8.776 15.658 1.00 86.31 131 ILE A C 1
ATOM 1044 O O . ILE A 1 131 ? -10.962 8.728 16.845 1.00 86.31 131 ILE A O 1
ATOM 1048 N N . GLU A 1 132 ? -10.363 9.928 15.039 1.00 85.00 132 GLU A N 1
ATOM 1049 C CA . GLU A 1 132 ? -10.310 11.249 15.698 1.00 85.00 132 GLU A CA 1
ATOM 1050 C C . GLU A 1 132 ? -11.649 11.679 16.325 1.00 85.00 132 GLU A C 1
ATOM 1052 O O . GLU A 1 132 ? -11.675 12.530 17.207 1.00 85.00 132 GLU A O 1
ATOM 1057 N N . ARG A 1 133 ? -12.770 11.074 15.914 1.00 80.25 133 ARG A N 1
ATOM 1058 C CA . ARG A 1 133 ? -14.096 11.275 16.530 1.00 80.25 133 ARG A CA 1
ATOM 1059 C C . ARG A 1 133 ? -14.323 10.366 17.752 1.00 80.25 133 ARG A C 1
ATOM 1061 O O . ARG A 1 133 ? -15.437 9.886 17.975 1.00 80.25 133 ARG A O 1
ATOM 1068 N N . ASP A 1 134 ? -13.256 10.078 18.498 1.00 67.75 134 ASP A N 1
ATOM 1069 C CA . ASP A 1 134 ? -13.194 9.240 19.709 1.00 67.75 134 ASP A CA 1
ATOM 1070 C C . ASP A 1 134 ? -13.820 7.840 19.579 1.00 67.75 134 ASP A C 1
ATOM 1072 O O . ASP A 1 134 ? -14.237 7.218 20.565 1.00 67.75 134 ASP A O 1
ATOM 1076 N N . GLY A 1 135 ? -13.936 7.331 18.350 1.00 65.81 135 GLY A N 1
ATOM 1077 C CA . GLY A 1 135 ? -14.588 6.058 18.069 1.00 65.81 135 GLY A CA 1
ATOM 1078 C C . GLY A 1 135 ? -16.052 5.993 18.514 1.00 65.81 135 GLY A C 1
ATOM 1079 O O . GLY A 1 135 ? -16.484 4.908 18.905 1.00 65.81 135 GLY A O 1
ATOM 1080 N N . GLY A 1 136 ? -16.794 7.114 18.558 1.00 71.94 136 GLY A N 1
ATOM 1081 C CA . GLY A 1 136 ? -18.207 7.180 18.989 1.00 71.94 136 GLY A CA 1
ATOM 1082 C C . GLY A 1 136 ? -19.135 6.146 18.312 1.00 71.94 136 GLY A C 1
ATOM 1083 O O . GLY A 1 136 ? -18.688 5.406 17.443 1.00 71.94 136 GLY A O 1
ATOM 1084 N N . PRO A 1 137 ? -20.432 6.059 18.668 1.00 74.44 137 PRO A N 1
ATOM 1085 C CA . PRO A 1 137 ? -21.321 4.987 18.191 1.00 74.44 137 PRO A CA 1
ATOM 1086 C C . PRO A 1 137 ? -21.291 4.770 16.668 1.00 74.44 137 PRO A C 1
ATOM 1088 O O . PRO A 1 137 ? -21.162 3.646 16.202 1.00 74.44 137 PRO A O 1
ATOM 1091 N N . GLU A 1 138 ? -21.271 5.858 15.898 1.00 75.75 138 GLU A N 1
ATOM 1092 C CA . GLU A 1 138 ? -21.155 5.821 14.437 1.00 75.75 138 GLU A CA 1
ATOM 1093 C C . GLU A 1 138 ? -19.811 5.245 13.945 1.00 75.75 138 GLU A C 1
ATOM 1095 O O . GLU A 1 138 ? -19.751 4.539 12.941 1.00 75.75 138 GLU A O 1
ATOM 1100 N N . ALA A 1 139 ? -18.714 5.512 14.651 1.00 74.56 139 ALA A N 1
ATOM 1101 C CA . ALA A 1 139 ? -17.407 4.954 14.326 1.00 74.56 139 ALA A CA 1
ATOM 1102 C C . ALA A 1 139 ? -17.286 3.480 14.756 1.00 74.56 139 ALA A C 1
ATOM 1104 O O . ALA A 1 139 ? -16.630 2.719 14.054 1.00 74.56 139 ALA A O 1
ATOM 1105 N N . LEU A 1 140 ? -17.958 3.037 15.827 1.00 76.31 140 LEU A N 1
ATOM 1106 C CA . LEU A 1 140 ? -18.043 1.606 16.170 1.00 76.31 140 LEU A CA 1
ATOM 1107 C C . LEU A 1 140 ? -18.716 0.782 15.068 1.00 76.31 140 LEU A C 1
ATOM 1109 O O . LEU A 1 140 ? -18.314 -0.353 14.825 1.00 76.31 140 LEU A O 1
ATOM 1113 N N . GLU A 1 141 ? -19.711 1.358 14.395 1.00 81.56 141 GLU A N 1
ATOM 1114 C CA . GLU A 1 141 ? -20.395 0.715 13.271 1.00 81.56 141 GLU A CA 1
ATOM 1115 C C . GLU A 1 141 ? -19.554 0.753 11.987 1.00 81.56 141 GLU A C 1
ATOM 1117 O O . GLU A 1 141 ? -19.488 -0.235 11.256 1.00 81.56 141 GLU A O 1
ATOM 1122 N N . LYS A 1 142 ? -18.879 1.876 11.709 1.00 84.38 142 LYS A N 1
ATOM 1123 C CA . LYS A 1 142 ? -18.170 2.094 10.436 1.00 84.38 142 LYS A CA 1
ATOM 1124 C C . LYS A 1 142 ? -16.746 1.542 10.399 1.00 84.38 142 LYS A C 1
ATOM 1126 O O . LYS A 1 142 ? -16.325 1.038 9.360 1.00 84.38 142 LYS A O 1
ATOM 1131 N N . LEU A 1 143 ? -15.991 1.644 11.496 1.00 86.94 143 LEU A N 1
ATOM 1132 C CA . LEU A 1 143 ? -14.568 1.285 11.531 1.00 86.94 143 LEU A CA 1
ATOM 1133 C C . LEU A 1 143 ? -14.303 -0.171 11.122 1.00 86.94 143 LEU A C 1
ATOM 1135 O O . LEU A 1 143 ? -13.399 -0.371 10.312 1.00 86.94 143 LEU A O 1
ATOM 1139 N N . PRO A 1 144 ? -15.061 -1.182 11.599 1.00 87.69 144 PRO A N 1
ATOM 1140 C CA . PRO A 1 144 ? -14.823 -2.563 11.191 1.00 87.69 144 PRO A CA 1
ATOM 1141 C C . PRO A 1 144 ? -14.923 -2.755 9.674 1.00 87.69 144 PRO A C 1
ATOM 1143 O O . PRO A 1 144 ? -14.026 -3.347 9.081 1.00 87.69 144 PRO A O 1
ATOM 1146 N N . GLN A 1 145 ? -15.961 -2.201 9.038 1.00 88.62 145 GLN A N 1
ATOM 1147 C CA . GLN A 1 145 ? -16.148 -2.336 7.593 1.00 88.62 145 GLN A CA 1
ATOM 1148 C C . GLN A 1 145 ? -15.059 -1.596 6.808 1.00 88.62 145 GLN A C 1
ATOM 1150 O O . GLN A 1 145 ? -14.460 -2.181 5.911 1.00 88.62 145 GLN A O 1
ATOM 1155 N N . LEU A 1 146 ? -14.737 -0.353 7.191 1.00 90.81 146 LEU A N 1
ATOM 1156 C CA . LEU A 1 146 ? -13.667 0.426 6.552 1.00 90.81 146 LEU A CA 1
ATOM 1157 C C . LEU A 1 146 ? -12.315 -0.300 6.604 1.00 90.81 146 LEU A C 1
ATOM 1159 O O . LEU A 1 146 ? -11.544 -0.260 5.646 1.00 90.81 146 LEU A O 1
ATOM 1163 N N . ILE A 1 147 ? -12.026 -0.970 7.720 1.00 91.88 147 ILE A N 1
ATOM 1164 C CA . ILE A 1 147 ? -10.783 -1.719 7.905 1.00 91.88 147 ILE A CA 1
ATOM 1165 C C . ILE A 1 147 ? -10.767 -2.978 7.041 1.00 91.88 147 ILE A C 1
ATOM 1167 O O . ILE A 1 147 ? -9.756 -3.240 6.393 1.00 91.88 147 ILE A O 1
ATOM 1171 N N . GLU A 1 148 ? -11.855 -3.749 6.994 1.00 92.12 148 GLU A N 1
ATOM 1172 C CA . GLU A 1 148 ? -11.910 -4.940 6.137 1.00 92.12 148 GLU A CA 1
ATOM 1173 C C . GLU A 1 148 ? -11.854 -4.577 4.643 1.00 92.12 148 GLU A C 1
ATOM 1175 O O . GLU A 1 148 ? -11.146 -5.238 3.879 1.00 92.12 148 GLU A O 1
ATOM 1180 N N . ASP A 1 149 ? -12.490 -3.477 4.229 1.00 94.06 149 ASP A N 1
ATOM 1181 C CA . ASP A 1 149 ? -12.398 -2.967 2.857 1.00 94.06 149 ASP A CA 1
ATOM 1182 C C . ASP A 1 149 ? -10.959 -2.556 2.505 1.00 94.06 149 ASP A C 1
ATOM 1184 O O . ASP A 1 149 ? -10.452 -2.911 1.434 1.00 94.06 149 ASP A O 1
ATOM 1188 N N . LEU A 1 150 ? -10.268 -1.868 3.423 1.00 94.56 150 LEU A N 1
ATOM 1189 C CA . LEU A 1 150 ? -8.864 -1.482 3.263 1.00 94.56 150 LEU A CA 1
ATOM 1190 C C . LEU A 1 150 ? -7.945 -2.708 3.169 1.00 94.56 150 LEU A C 1
ATOM 1192 O O . LEU A 1 150 ? -7.057 -2.748 2.317 1.00 94.56 150 LEU A O 1
ATOM 1196 N N . ARG A 1 151 ? -8.178 -3.730 4.002 1.00 95.19 151 ARG A N 1
ATOM 1197 C CA . ARG A 1 151 ? -7.440 -5.003 3.958 1.00 95.19 151 ARG A CA 1
ATOM 1198 C C . ARG A 1 151 ? -7.621 -5.704 2.622 1.00 95.19 151 ARG A C 1
ATOM 1200 O O . ARG A 1 151 ? -6.640 -6.110 2.004 1.00 95.19 151 ARG A O 1
ATOM 1207 N N . ALA A 1 152 ? -8.861 -5.814 2.154 1.00 96.12 152 ALA A N 1
ATOM 1208 C CA . ALA A 1 152 ? -9.163 -6.447 0.879 1.00 96.12 152 ALA A CA 1
ATOM 1209 C C . ALA A 1 152 ? -8.547 -5.678 -0.302 1.00 96.12 152 ALA A C 1
ATOM 1211 O O . ALA A 1 152 ? -8.075 -6.301 -1.256 1.00 96.12 152 ALA A O 1
ATOM 1212 N N . ALA A 1 153 ? -8.542 -4.342 -0.250 1.00 96.62 153 ALA A N 1
ATOM 1213 C CA . ALA A 1 153 ? -7.910 -3.499 -1.260 1.00 96.62 153 ALA A CA 1
ATOM 1214 C C . ALA A 1 153 ? -6.394 -3.732 -1.327 1.00 96.62 153 ALA A C 1
ATOM 1216 O O . ALA A 1 153 ? -5.895 -4.117 -2.385 1.00 96.62 153 ALA A O 1
ATOM 1217 N N . TYR A 1 154 ? -5.691 -3.625 -0.195 1.00 96.56 154 TYR A N 1
ATOM 1218 C CA . TYR A 1 154 ? -4.247 -3.856 -0.147 1.00 96.56 154 TYR A CA 1
ATOM 1219 C C . TYR A 1 154 ? -3.857 -5.290 -0.501 1.00 96.56 154 TYR A C 1
ATOM 1221 O O . TYR A 1 154 ? -2.871 -5.483 -1.201 1.00 96.56 154 TYR A O 1
ATOM 1229 N N . HIS A 1 155 ? -4.637 -6.296 -0.101 1.00 97.19 155 HIS A N 1
ATOM 1230 C CA . HIS A 1 155 ? -4.354 -7.679 -0.483 1.00 97.19 155 HIS A CA 1
ATOM 1231 C C . HIS A 1 155 ? -4.366 -7.857 -2.008 1.00 97.19 155 HIS A C 1
ATOM 1233 O O . HIS A 1 155 ? -3.445 -8.448 -2.570 1.00 97.19 155 HIS A O 1
ATOM 1239 N N . ARG A 1 156 ? -5.392 -7.341 -2.705 1.00 98.00 156 ARG A N 1
ATOM 1240 C CA . ARG A 1 156 ? -5.457 -7.407 -4.179 1.00 98.00 156 ARG A CA 1
ATOM 1241 C C . ARG A 1 156 ? -4.311 -6.638 -4.834 1.00 98.00 156 ARG A C 1
ATOM 1243 O O . ARG A 1 156 ? -3.756 -7.112 -5.821 1.00 98.00 156 ARG A O 1
ATOM 1250 N N . HIS A 1 157 ? -3.980 -5.481 -4.275 1.00 98.44 157 HIS A N 1
ATOM 1251 C CA . HIS A 1 157 ? -2.907 -4.619 -4.743 1.00 98.44 157 HIS A CA 1
ATOM 1252 C C . HIS A 1 157 ? -1.537 -5.304 -4.657 1.00 98.44 157 HIS A C 1
ATOM 1254 O O . HIS A 1 157 ? -0.920 -5.561 -5.687 1.00 98.44 157 HIS A O 1
ATOM 1260 N N . VAL A 1 158 ? -1.145 -5.733 -3.454 1.00 97.94 158 VAL A N 1
ATOM 1261 C CA . VAL A 1 158 ? 0.113 -6.451 -3.191 1.00 97.94 158 VAL A CA 1
ATOM 1262 C C . VAL A 1 158 ? 0.204 -7.726 -4.025 1.00 97.94 158 VAL A C 1
ATOM 1264 O O . VAL A 1 158 ? 1.239 -8.009 -4.622 1.00 97.94 158 VAL A O 1
ATOM 1267 N N . THR A 1 159 ? -0.897 -8.480 -4.137 1.00 98.44 159 THR A N 1
ATOM 1268 C CA . THR A 1 159 ? -0.940 -9.685 -4.982 1.00 98.44 159 THR A CA 1
ATOM 1269 C C . THR A 1 159 ? -0.588 -9.352 -6.431 1.00 98.44 159 THR A C 1
ATOM 1271 O O . THR A 1 159 ? 0.204 -10.058 -7.050 1.00 98.44 159 THR A O 1
ATOM 1274 N N . CYS A 1 160 ? -1.153 -8.275 -6.979 1.00 98.56 160 CYS A N 1
ATOM 1275 C CA . CYS A 1 160 ? -0.848 -7.837 -8.337 1.00 98.56 160 CYS A CA 1
ATOM 1276 C C . CYS A 1 160 ? 0.626 -7.439 -8.489 1.00 98.56 160 CYS A C 1
ATOM 1278 O O . CYS A 1 160 ? 1.263 -7.785 -9.485 1.00 98.56 160 CYS A O 1
ATOM 1280 N N . GLU A 1 161 ? 1.182 -6.712 -7.528 1.00 98.50 161 GLU A N 1
ATOM 1281 C CA . GLU A 1 161 ? 2.575 -6.277 -7.591 1.00 98.50 161 GLU A CA 1
ATOM 1282 C C . GLU A 1 161 ? 3.539 -7.456 -7.543 1.00 98.50 161 GLU A C 1
ATOM 1284 O O . GLU A 1 161 ? 4.415 -7.577 -8.402 1.00 98.50 161 GLU A O 1
ATOM 1289 N N . GLU A 1 162 ? 3.331 -8.385 -6.616 1.00 98.44 162 GLU A N 1
ATOM 1290 C CA . GLU A 1 162 ? 4.211 -9.538 -6.441 1.00 98.44 162 GLU A CA 1
ATOM 1291 C C . GLU A 1 162 ? 4.071 -10.586 -7.552 1.00 98.44 162 GLU A C 1
ATOM 1293 O O . GLU A 1 162 ? 5.048 -11.265 -7.876 1.00 98.44 162 GLU A O 1
ATOM 1298 N N . GLN A 1 163 ? 2.889 -10.721 -8.163 1.00 98.25 163 GLN A N 1
ATOM 1299 C CA . GLN A 1 163 ? 2.639 -11.730 -9.200 1.00 98.25 163 GLN A CA 1
ATOM 1300 C C . GLN A 1 163 ? 2.826 -11.213 -10.629 1.00 98.25 163 GLN A C 1
ATOM 1302 O O . GLN A 1 163 ? 3.111 -12.009 -11.526 1.00 98.25 163 GLN A O 1
ATOM 1307 N N . GLU A 1 164 ? 2.710 -9.904 -10.863 1.00 97.94 164 GLU A N 1
ATOM 1308 C CA . GLU A 1 164 ? 2.829 -9.319 -12.204 1.00 97.94 164 GLU A CA 1
ATOM 1309 C C . GLU A 1 164 ? 4.006 -8.345 -12.308 1.00 97.94 164 GLU A C 1
ATOM 1311 O O . GLU A 1 164 ? 4.883 -8.512 -13.164 1.00 97.94 164 GLU A O 1
ATOM 1316 N N . VAL A 1 165 ? 4.068 -7.346 -11.423 1.00 98.50 165 VAL A N 1
ATOM 1317 C CA . VAL A 1 165 ? 5.036 -6.241 -11.527 1.00 98.50 165 VAL A CA 1
ATOM 1318 C C . VAL A 1 165 ? 6.451 -6.695 -11.195 1.00 98.50 165 VAL A C 1
ATOM 1320 O O . VAL A 1 165 ? 7.373 -6.453 -11.979 1.00 98.50 165 VAL A O 1
ATOM 1323 N N . PHE A 1 166 ? 6.650 -7.382 -10.073 1.00 98.38 166 PHE A N 1
ATOM 1324 C CA . PHE A 1 166 ? 7.973 -7.830 -9.645 1.00 98.38 166 PHE A CA 1
ATOM 1325 C C . PHE A 1 166 ? 8.557 -8.870 -10.613 1.00 98.38 166 PHE A C 1
ATOM 1327 O O . PHE A 1 166 ? 9.720 -8.718 -10.997 1.00 98.38 166 PHE A O 1
ATOM 1334 N N . PRO A 1 167 ? 7.800 -9.866 -11.117 1.00 98.12 167 PRO A N 1
ATOM 1335 C CA . PRO A 1 167 ? 8.300 -10.771 -12.147 1.00 98.12 167 PRO A CA 1
ATOM 1336 C C . PRO A 1 167 ? 8.649 -10.058 -13.457 1.00 98.12 167 PRO A C 1
ATOM 1338 O O . PRO A 1 167 ? 9.675 -10.376 -14.067 1.00 98.12 167 PRO A O 1
ATOM 1341 N N . ALA A 1 168 ? 7.857 -9.070 -13.887 1.00 97.81 168 ALA A N 1
ATOM 1342 C CA . ALA A 1 168 ? 8.195 -8.258 -15.054 1.00 97.81 168 ALA A CA 1
ATOM 1343 C C . ALA A 1 168 ? 9.496 -7.471 -14.832 1.00 97.81 168 ALA A C 1
ATOM 1345 O O . ALA A 1 168 ? 10.373 -7.480 -15.698 1.00 97.81 168 ALA A O 1
ATOM 1346 N N . ALA A 1 169 ? 9.670 -6.876 -13.650 1.00 98.06 169 ALA A N 1
ATOM 1347 C CA . ALA A 1 169 ? 10.892 -6.178 -13.268 1.00 98.06 169 ALA A CA 1
ATOM 1348 C C . ALA A 1 169 ? 12.116 -7.095 -13.280 1.00 98.06 169 ALA A C 1
ATOM 1350 O O . ALA A 1 169 ? 13.119 -6.759 -13.905 1.00 98.06 169 ALA A O 1
ATOM 1351 N N . ARG A 1 170 ? 12.015 -8.285 -12.679 1.00 97.31 170 ARG A N 1
ATOM 1352 C CA . ARG A 1 170 ? 13.083 -9.301 -12.674 1.00 97.31 170 ARG A CA 1
ATOM 1353 C C . ARG A 1 170 ? 13.503 -9.726 -14.075 1.00 97.31 170 ARG A C 1
ATOM 1355 O O . ARG A 1 170 ? 14.676 -10.001 -14.302 1.00 97.31 170 ARG A O 1
ATOM 1362 N N . ARG A 1 171 ? 12.545 -9.823 -14.999 1.00 96.94 171 ARG A N 1
ATOM 1363 C CA . ARG A 1 171 ? 12.794 -10.255 -16.379 1.00 96.94 171 ARG A CA 1
ATOM 1364 C C . ARG A 1 171 ? 13.366 -9.148 -17.256 1.00 96.94 171 ARG A C 1
ATOM 1366 O O . ARG A 1 171 ? 14.144 -9.448 -18.156 1.00 96.94 171 ARG A O 1
ATOM 1373 N N . PHE A 1 172 ? 12.937 -7.906 -17.045 1.00 97.75 172 PHE A N 1
ATOM 1374 C CA . PHE A 1 172 ? 13.235 -6.796 -17.948 1.00 97.75 172 PHE A CA 1
ATOM 1375 C C . PHE A 1 172 ? 14.390 -5.907 -17.475 1.00 97.75 172 PHE A C 1
ATOM 1377 O O . PHE A 1 172 ? 15.174 -5.430 -18.296 1.00 97.75 172 PHE A O 1
ATOM 1384 N N . LEU A 1 173 ? 14.511 -5.662 -16.168 1.00 97.50 173 LEU A N 1
ATOM 1385 C CA . LEU A 1 173 ? 15.488 -4.717 -15.638 1.00 97.50 173 LEU A CA 1
ATOM 1386 C C . LEU A 1 173 ? 16.865 -5.360 -15.490 1.00 97.50 173 LEU A C 1
ATOM 1388 O O . LEU A 1 173 ? 17.042 -6.400 -14.859 1.00 97.50 173 LEU A O 1
ATOM 1392 N N . GLN A 1 174 ? 17.871 -4.680 -16.032 1.00 95.81 174 GLN A N 1
ATOM 1393 C CA . GLN A 1 174 ? 19.268 -5.041 -15.822 1.00 95.81 174 GLN A CA 1
ATOM 1394 C C . GLN A 1 174 ? 19.716 -4.695 -14.396 1.00 95.81 174 GLN A C 1
ATOM 1396 O O . GLN A 1 174 ? 19.165 -3.799 -13.752 1.00 95.81 174 GLN A O 1
ATOM 1401 N N . ALA A 1 175 ? 20.793 -5.334 -13.930 1.00 94.06 175 ALA A N 1
ATOM 1402 C CA . ALA A 1 175 ? 21.356 -5.094 -12.599 1.00 94.06 175 ALA A CA 1
ATOM 1403 C C . ALA A 1 175 ? 21.689 -3.611 -12.330 1.00 94.06 175 ALA A C 1
ATOM 1405 O O . ALA A 1 175 ? 21.485 -3.121 -11.224 1.00 94.06 175 ALA A O 1
ATOM 1406 N N . SER A 1 176 ? 22.140 -2.865 -13.345 1.00 95.19 176 SER A N 1
ATOM 1407 C CA . SER A 1 176 ? 22.402 -1.422 -13.235 1.00 95.19 176 SER A CA 1
ATOM 1408 C C . SER A 1 176 ? 21.138 -0.613 -12.921 1.00 95.19 176 SER A C 1
ATOM 1410 O O . SER A 1 176 ? 21.172 0.277 -12.072 1.00 95.19 176 SER A O 1
ATOM 1412 N N . ALA A 1 177 ? 20.011 -0.945 -13.556 1.00 96.25 177 ALA A N 1
ATOM 1413 C CA . ALA A 1 177 ? 18.725 -0.314 -13.283 1.00 96.25 177 ALA A CA 1
ATOM 1414 C C . ALA A 1 177 ? 18.225 -0.659 -11.873 1.00 96.25 177 ALA A C 1
ATOM 1416 O O . ALA A 1 177 ? 17.764 0.233 -11.164 1.00 96.25 177 ALA A O 1
ATOM 1417 N N . MET A 1 178 ? 18.389 -1.916 -11.443 1.00 96.81 178 MET A N 1
ATOM 1418 C CA . MET A 1 178 ? 18.048 -2.368 -10.088 1.00 96.81 178 MET A CA 1
ATOM 1419 C C . MET A 1 178 ? 18.852 -1.620 -9.016 1.00 96.81 178 MET A C 1
ATOM 1421 O O . MET A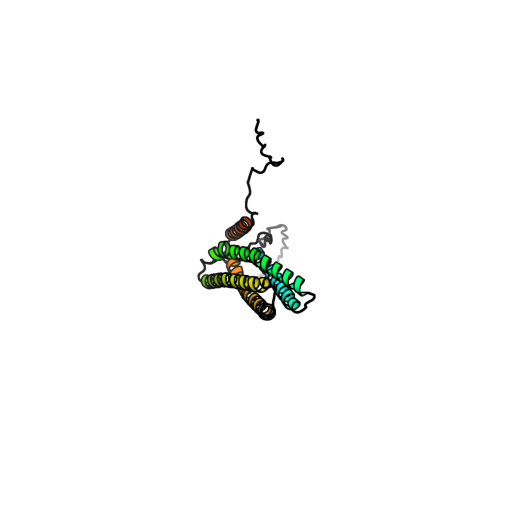 1 178 ? 18.278 -1.095 -8.064 1.00 96.81 178 MET A O 1
ATOM 1425 N N . HIS A 1 179 ? 20.167 -1.471 -9.200 1.00 95.25 179 HIS A N 1
ATOM 1426 C CA . HIS A 1 179 ? 20.997 -0.659 -8.304 1.00 95.25 179 HIS A CA 1
ATOM 1427 C C . HIS A 1 179 ? 20.582 0.819 -8.299 1.00 95.25 179 HIS A C 1
ATOM 1429 O O . HIS A 1 179 ? 20.569 1.446 -7.241 1.00 95.25 179 HIS A O 1
ATOM 1435 N N . GLY A 1 180 ? 20.213 1.375 -9.459 1.00 97.00 180 GLY A N 1
ATOM 1436 C CA . GLY A 1 180 ? 19.703 2.744 -9.563 1.00 97.00 180 GLY A CA 1
ATOM 1437 C C . GLY A 1 180 ? 18.431 2.957 -8.739 1.00 97.00 180 GLY A C 1
ATOM 1438 O O . GLY A 1 180 ? 18.362 3.909 -7.963 1.00 97.00 180 GLY A O 1
ATOM 1439 N N . ILE A 1 181 ? 17.469 2.032 -8.842 1.00 97.50 181 ILE A N 1
ATOM 1440 C CA . ILE A 1 181 ? 16.245 2.041 -8.026 1.00 97.50 181 ILE A CA 1
ATOM 1441 C C . ILE A 1 181 ? 16.603 1.999 -6.537 1.00 97.50 181 ILE A C 1
ATOM 1443 O O . ILE A 1 181 ? 16.136 2.842 -5.775 1.00 97.50 181 ILE A O 1
ATOM 1447 N N . MET A 1 182 ? 17.470 1.071 -6.121 1.00 96.00 182 MET A N 1
ATOM 1448 C CA . MET A 1 182 ? 17.854 0.943 -4.713 1.00 96.00 182 MET A CA 1
ATOM 1449 C C . MET A 1 182 ? 18.526 2.217 -4.173 1.00 96.00 182 MET A C 1
ATOM 1451 O O . MET A 1 182 ? 18.205 2.678 -3.077 1.00 96.00 182 MET A O 1
ATOM 1455 N N . ASN A 1 183 ? 19.407 2.848 -4.952 1.00 95.38 183 ASN A N 1
ATOM 1456 C CA . ASN A 1 183 ? 20.031 4.110 -4.557 1.00 95.38 183 ASN A CA 1
ATOM 1457 C C . ASN A 1 183 ? 18.998 5.240 -4.398 1.00 95.38 183 ASN A C 1
ATOM 1459 O O . ASN A 1 183 ? 19.021 5.956 -3.400 1.00 95.38 183 ASN A O 1
ATOM 1463 N N . GLU A 1 184 ? 18.054 5.371 -5.334 1.00 96.62 184 GLU A N 1
ATOM 1464 C CA . GLU A 1 184 ? 16.958 6.347 -5.241 1.00 96.62 184 GLU A CA 1
ATOM 1465 C C . GLU A 1 184 ? 16.105 6.124 -3.976 1.00 96.62 184 GLU A C 1
ATOM 1467 O O . GLU A 1 184 ? 15.796 7.079 -3.253 1.00 96.62 184 GLU A O 1
ATOM 1472 N N . MET A 1 185 ? 15.788 4.861 -3.668 1.00 95.00 185 MET A N 1
ATOM 1473 C CA . MET A 1 185 ? 15.070 4.450 -2.458 1.00 95.00 185 MET A CA 1
ATOM 1474 C C . MET A 1 185 ? 15.819 4.849 -1.178 1.00 95.00 185 MET A C 1
ATOM 1476 O O . MET A 1 185 ? 15.203 5.344 -0.226 1.00 95.00 185 MET A O 1
ATOM 1480 N N . GLU A 1 186 ? 17.135 4.653 -1.119 1.00 93.25 186 GLU A N 1
ATOM 1481 C CA . GLU A 1 186 ? 17.943 5.020 0.050 1.00 93.25 186 GLU A CA 1
ATOM 1482 C C . GLU A 1 186 ? 18.171 6.530 0.169 1.00 93.25 186 GLU A C 1
ATOM 1484 O O . GLU A 1 186 ? 18.145 7.072 1.279 1.00 93.25 186 GLU A O 1
ATOM 1489 N N . THR A 1 187 ? 18.314 7.252 -0.944 1.00 93.50 187 THR A N 1
ATOM 1490 C CA . THR A 1 187 ? 18.380 8.721 -0.943 1.00 93.50 187 THR A CA 1
ATOM 1491 C C . THR A 1 187 ? 17.104 9.333 -0.367 1.00 93.50 187 THR A C 1
ATOM 1493 O O . THR A 1 187 ? 17.200 10.196 0.507 1.00 93.50 187 THR A O 1
ATOM 1496 N N . ARG A 1 188 ? 15.910 8.837 -0.735 1.00 92.44 188 ARG A N 1
ATOM 1497 C CA . ARG A 1 188 ? 14.633 9.285 -0.129 1.00 92.44 188 ARG A CA 1
ATOM 1498 C C . ARG A 1 188 ? 14.567 9.058 1.384 1.00 92.44 188 ARG A C 1
ATOM 1500 O O . ARG A 1 188 ? 13.847 9.755 2.095 1.00 92.44 188 ARG A O 1
ATOM 1507 N N . ARG A 1 189 ? 15.342 8.101 1.897 1.00 87.25 189 ARG A N 1
ATOM 1508 C CA . ARG A 1 189 ? 15.442 7.774 3.327 1.00 87.25 189 ARG A CA 1
ATOM 1509 C C . ARG A 1 189 ? 16.590 8.506 4.034 1.00 87.25 189 ARG A C 1
ATOM 1511 O O . ARG A 1 189 ? 16.794 8.276 5.224 1.00 87.25 189 ARG A O 1
ATOM 1518 N N . GLY A 1 190 ? 17.323 9.377 3.335 1.00 80.31 190 GLY A N 1
ATOM 1519 C CA . GLY A 1 190 ? 18.467 10.121 3.871 1.00 80.31 190 GLY A CA 1
ATOM 1520 C C . GLY A 1 190 ? 19.737 9.283 4.046 1.00 80.31 190 GLY A C 1
ATOM 1521 O O . GLY A 1 190 ? 20.630 9.684 4.788 1.00 80.31 190 GLY A O 1
ATOM 1522 N N . ARG A 1 191 ? 19.812 8.112 3.401 1.00 63.56 191 ARG A N 1
ATOM 1523 C CA . ARG A 1 191 ? 20.921 7.148 3.521 1.00 63.56 191 ARG A CA 1
ATOM 1524 C C . ARG A 1 191 ? 21.825 7.097 2.284 1.00 63.56 191 ARG A C 1
ATOM 1526 O O . ARG A 1 191 ? 22.945 6.608 2.376 1.00 63.56 191 ARG A O 1
ATOM 1533 N N . GLY A 1 192 ? 21.381 7.648 1.154 1.00 44.56 192 GLY A N 1
ATOM 1534 C CA . GLY A 1 192 ? 22.175 7.764 -0.073 1.00 44.56 192 GLY A CA 1
ATOM 1535 C C . GLY A 1 192 ? 22.906 9.104 -0.177 1.00 44.56 192 GLY A C 1
ATOM 1536 O O . GLY A 1 192 ? 22.332 10.072 -0.671 1.00 44.56 192 GLY A O 1
ATOM 1537 N N . GLY A 1 193 ? 24.163 9.152 0.282 1.00 39.84 193 GLY A N 1
ATOM 1538 C CA . GLY A 1 193 ? 25.083 10.273 0.054 1.00 39.84 193 GLY A CA 1
ATOM 1539 C C . GLY A 1 193 ? 26.405 10.161 0.824 1.00 39.84 193 GLY A C 1
ATOM 1540 O O . GLY A 1 193 ? 26.474 10.501 2.002 1.00 39.84 193 GLY A O 1
ATOM 1541 N N . HIS A 1 194 ? 27.478 9.722 0.160 1.00 42.28 194 HIS A N 1
ATOM 1542 C CA . HIS A 1 194 ? 28.847 10.011 0.600 1.00 42.28 194 HIS A CA 1
ATOM 1543 C C . HIS A 1 194 ? 29.143 11.512 0.422 1.00 42.28 194 HIS A C 1
ATOM 1545 O O . HIS A 1 194 ? 28.962 12.041 -0.671 1.00 42.28 194 HIS A O 1
ATOM 1551 N N . GLY A 1 195 ? 29.656 12.158 1.479 1.00 34.97 195 GLY A N 1
ATOM 1552 C CA . GLY A 1 195 ? 30.362 13.445 1.415 1.00 34.97 195 GLY A CA 1
ATOM 1553 C C . GLY A 1 195 ? 29.581 14.685 1.866 1.00 34.97 195 GLY A C 1
ATOM 1554 O O . GLY A 1 195 ? 29.108 15.456 1.042 1.00 34.97 195 GLY A O 1
ATOM 1555 N N . ASN A 1 196 ? 29.572 14.964 3.172 1.00 35.16 196 ASN A N 1
ATOM 1556 C CA . ASN A 1 196 ? 29.529 16.347 3.654 1.00 35.16 196 ASN A CA 1
ATOM 1557 C C . ASN A 1 196 ? 30.709 16.572 4.622 1.00 35.16 196 ASN A C 1
ATOM 1559 O O . ASN A 1 196 ? 30.653 16.070 5.747 1.00 35.16 196 ASN A O 1
ATOM 1563 N N . PRO A 1 197 ? 31.777 17.302 4.241 1.00 39.44 197 PRO A N 1
ATOM 1564 C CA . PRO A 1 197 ? 32.888 17.643 5.131 1.00 39.44 197 PRO A CA 1
ATOM 1565 C C . PRO A 1 197 ? 32.537 18.830 6.046 1.00 39.44 197 PRO A C 1
ATOM 1567 O O . PRO A 1 197 ? 33.338 19.736 6.252 1.00 39.44 197 PRO A O 1
ATOM 1570 N N . ALA A 1 198 ? 31.322 18.856 6.589 1.00 38.50 198 ALA A N 1
ATOM 1571 C CA . ALA A 1 198 ? 30.879 19.918 7.477 1.00 38.50 198 ALA A CA 1
ATOM 1572 C C . ALA A 1 198 ? 29.855 19.389 8.480 1.00 38.50 198 ALA A C 1
ATOM 1574 O O . ALA A 1 198 ? 28.657 19.633 8.366 1.00 38.50 198 ALA A O 1
ATOM 1575 N N . LYS A 1 199 ? 30.337 18.692 9.509 1.00 38.25 199 LYS A N 1
ATOM 1576 C CA . LYS A 1 199 ? 29.815 18.878 10.866 1.00 38.25 199 LYS A CA 1
ATOM 1577 C C . LYS A 1 199 ? 30.923 18.568 11.858 1.00 38.25 199 LYS A C 1
ATOM 1579 O O . LYS A 1 199 ? 31.266 17.420 12.118 1.00 38.25 199 LYS A O 1
ATOM 1584 N N . GLY A 1 200 ? 31.525 19.665 12.304 1.00 29.12 200 GLY A N 1
ATOM 1585 C CA . GLY A 1 200 ? 32.628 19.700 13.235 1.00 29.12 200 GLY A CA 1
ATOM 1586 C C . GLY A 1 200 ? 32.307 19.008 14.550 1.00 29.12 200 GLY A C 1
ATOM 1587 O O . GLY A 1 200 ? 31.194 19.041 15.076 1.00 29.12 200 GLY A O 1
ATOM 1588 N N . ILE A 1 201 ? 33.365 18.405 15.063 1.00 32.66 201 ILE A N 1
ATOM 1589 C CA . ILE A 1 201 ? 33.559 18.047 16.453 1.00 32.66 201 ILE A CA 1
ATOM 1590 C C . ILE A 1 201 ? 33.358 19.306 17.317 1.00 32.66 201 ILE A C 1
ATOM 1592 O O . ILE A 1 201 ? 33.959 20.345 17.060 1.00 32.66 201 ILE A O 1
ATOM 1596 N N . SER A 1 202 ? 32.580 19.148 18.390 1.00 36.25 202 SER A N 1
ATOM 1597 C CA . SER A 1 202 ? 32.530 19.972 19.610 1.00 36.25 202 SER A CA 1
ATOM 1598 C C . SER A 1 202 ? 31.927 21.389 19.572 1.00 36.25 202 SER A C 1
ATOM 1600 O O . SER A 1 202 ? 32.298 22.244 18.780 1.00 36.25 202 SER A O 1
ATOM 1602 N N . GLY A 1 203 ? 31.100 21.662 20.592 1.00 31.95 203 GLY A N 1
ATOM 1603 C CA . GLY A 1 203 ? 31.159 22.936 21.316 1.00 31.95 203 GLY A CA 1
ATOM 1604 C C . GLY A 1 203 ? 29.909 23.819 21.277 1.00 31.95 203 GLY A C 1
ATOM 1605 O O . GLY A 1 203 ? 29.741 24.597 20.355 1.00 31.95 203 GLY A O 1
ATOM 1606 N N . ARG A 1 204 ? 29.117 23.747 22.360 1.00 31.23 204 ARG A N 1
ATOM 1607 C CA . ARG A 1 204 ? 28.315 24.820 23.001 1.00 31.23 204 ARG A CA 1
ATOM 1608 C C . ARG A 1 204 ? 27.440 25.753 22.127 1.00 31.23 204 ARG A C 1
ATOM 1610 O O . ARG A 1 204 ? 27.958 26.496 21.301 1.00 31.23 204 ARG A O 1
ATOM 1617 N N . PRO A 1 205 ? 26.136 25.905 22.437 1.00 35.25 205 PRO A N 1
ATOM 1618 C CA . PRO A 1 205 ? 25.342 26.982 21.852 1.00 35.25 205 PRO A CA 1
ATOM 1619 C C . PRO A 1 205 ? 25.786 28.364 22.371 1.00 35.25 205 PRO A C 1
ATOM 1621 O O . PRO A 1 205 ? 25.923 28.596 23.576 1.00 35.25 205 PRO A O 1
ATOM 1624 N N . TYR A 1 206 ? 26.000 29.276 21.424 1.00 35.91 206 TYR A N 1
ATOM 1625 C CA . TYR A 1 206 ? 26.277 30.700 21.603 1.00 35.91 206 TYR A CA 1
ATOM 1626 C C . TYR A 1 206 ? 25.064 31.425 22.218 1.00 35.91 206 TYR A C 1
ATOM 1628 O O . TYR A 1 206 ? 23.944 31.303 21.725 1.00 35.91 206 TYR A O 1
ATOM 1636 N N . ARG A 1 207 ? 25.287 32.189 23.298 1.00 38.06 207 ARG A N 1
ATOM 1637 C CA . ARG A 1 207 ? 24.303 33.107 23.901 1.00 38.06 207 ARG A CA 1
ATOM 1638 C C . ARG A 1 207 ? 24.595 34.537 23.424 1.00 38.06 207 ARG A C 1
ATOM 1640 O O . ARG A 1 207 ? 25.695 35.015 23.700 1.00 38.06 207 ARG A O 1
ATOM 1647 N N . PRO A 1 208 ? 23.652 35.245 22.779 1.00 42.03 208 PRO A N 1
ATOM 1648 C CA . PRO A 1 208 ? 23.842 36.650 22.444 1.00 42.03 208 PRO A CA 1
ATOM 1649 C C . PRO A 1 208 ? 23.712 37.516 23.707 1.00 42.03 208 PRO A C 1
ATOM 1651 O O . PRO A 1 208 ? 22.767 37.376 24.485 1.00 42.03 208 PRO A O 1
ATOM 1654 N N . GLY A 1 209 ? 24.709 38.375 23.934 1.00 37.34 209 GLY A N 1
ATOM 1655 C CA . GLY A 1 209 ? 24.814 39.255 25.095 1.00 37.34 209 GLY A CA 1
ATOM 1656 C C . GLY A 1 209 ? 23.780 40.382 25.084 1.00 37.34 209 GLY A C 1
ATOM 1657 O O . GLY A 1 209 ? 23.594 41.065 24.081 1.00 37.34 209 GLY A O 1
ATOM 1658 N N . GLY A 1 210 ? 23.131 40.588 26.232 1.00 40.12 210 GLY A N 1
ATOM 1659 C CA . GLY A 1 210 ? 22.279 41.743 26.487 1.00 40.12 210 GLY A CA 1
ATOM 1660 C C . GLY A 1 210 ? 23.112 43.012 26.665 1.00 40.12 210 GLY A C 1
ATOM 1661 O O . GLY A 1 210 ? 24.011 43.065 27.505 1.00 40.12 210 GLY A O 1
ATOM 1662 N N . MET A 1 211 ? 22.794 44.040 25.880 1.00 43.16 211 MET A N 1
ATOM 1663 C CA . MET A 1 211 ? 23.296 45.397 26.074 1.00 43.16 211 MET A CA 1
ATOM 1664 C C . MET A 1 211 ? 22.758 45.960 27.395 1.00 43.16 211 MET A C 1
ATOM 1666 O O . MET A 1 211 ? 21.548 46.061 27.598 1.00 43.16 211 MET A O 1
ATOM 1670 N N . ARG A 1 212 ? 23.669 46.349 28.292 1.00 45.91 212 ARG A N 1
ATOM 1671 C CA . ARG A 1 212 ? 23.364 47.209 29.439 1.00 45.91 212 ARG A CA 1
ATOM 1672 C C . ARG A 1 212 ? 23.066 48.616 28.919 1.00 45.91 212 ARG A C 1
ATOM 1674 O O . ARG A 1 212 ? 23.909 49.207 28.251 1.00 45.91 212 ARG A O 1
ATOM 1681 N N . ARG A 1 213 ? 21.888 49.150 29.244 1.00 46.22 213 ARG A N 1
ATOM 1682 C CA . ARG A 1 213 ? 21.627 50.594 29.196 1.00 46.22 213 ARG A CA 1
ATOM 1683 C C . ARG A 1 213 ? 22.345 51.240 30.383 1.00 46.22 213 ARG A C 1
ATOM 1685 O O . ARG A 1 213 ? 22.211 50.751 31.505 1.00 46.22 213 ARG A O 1
ATOM 1692 N N . GLY A 1 214 ? 23.135 52.277 30.116 1.00 52.56 214 GLY A N 1
ATOM 1693 C CA . GLY A 1 214 ? 23.570 53.214 31.151 1.00 52.56 214 GLY A CA 1
ATOM 1694 C C . GLY A 1 214 ? 22.391 54.064 31.642 1.00 52.56 214 GLY A C 1
ATOM 1695 O O . GLY A 1 214 ? 21.292 53.935 31.090 1.00 52.56 214 GLY A O 1
ATOM 1696 N N . PRO A 1 215 ? 22.591 54.895 32.674 1.00 62.16 215 PRO A N 1
ATOM 1697 C CA . PRO A 1 215 ? 21.718 56.040 32.895 1.00 62.16 215 PRO A CA 1
ATOM 1698 C C . PRO A 1 215 ? 21.837 57.051 31.746 1.00 62.16 215 PRO A C 1
ATOM 1700 O O . PRO A 1 215 ? 22.945 57.167 31.168 1.0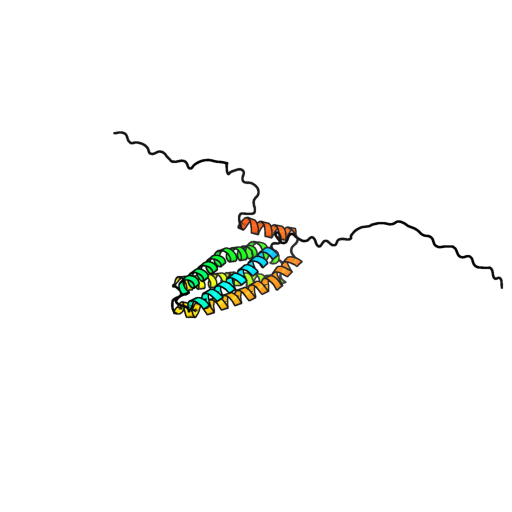0 62.16 215 PRO A O 1
#

Secondary structure (DSSP, 8-state):
-------------------------------GGG-HHHHHHHHHHHHHHHHHHHHHHHHHTT-TTTHHHHHHHHHHHHHHHHHHHHHHHHHIIIIIHHHHTT-TTTHHHHHHHHHHHHHHHHHHHHHHHHHTTTT-HHHHHHHHHHHHHHHHHHHHHHHHIIIIIHHHHHHH--HHHHHHHHHHHHHHTT----------S---PPPPPPPPP--

InterPro domains:
  IPR012312 Hemerythrin-like [PF01814] (36-169)

Organism: NCBI:txid1254432

pLDDT: mean 78.51, std 23.72, range [29.12, 98.56]

Mean predicted aligned error: 13.43 Å

Foldseek 3Di:
DDDDDDDDDDDDDDDDDDDDDDDDPPPPPPPCVLFVVSVLVVLLVVLLVLLVQLLVLLVQCPPPVCNVVSLVSNLVSLVVCVPSVVLSVCLCVVQQVVQLCVPPVCVVVSVVLVVLSVVLVVLSVVLNVLSVVSCPPVNNVVSNVSSVVSSVSSVVSSCCCVVPRVVSCVVPPDPVSRSVSSLVSCVVVVRRDDDDPDDDDDDDDDDDDDDDDDD

Solvent-accessible surface area (backbone atoms only — not comparable to full-atom values): 13130 Å² total; per-residue (Å²): 141,87,87,80,81,90,84,86,83,80,88,80,87,80,82,87,85,80,84,84,77,83,86,72,84,77,77,68,79,66,61,63,91,67,34,48,65,54,56,50,52,52,50,50,53,55,48,52,53,44,50,52,50,40,54,54,24,53,65,38,49,80,39,83,91,44,24,68,64,17,52,51,49,40,51,53,48,51,57,45,44,66,56,52,48,51,52,49,52,46,40,37,65,71,44,50,45,67,71,48,50,80,39,74,90,48,34,66,58,54,53,51,51,56,53,47,54,56,48,52,54,48,53,52,52,53,50,49,58,38,51,75,54,76,45,40,77,70,28,62,67,44,47,56,55,56,47,53,52,50,48,56,50,49,52,56,48,53,50,47,40,65,70,49,50,48,54,49,45,69,74,70,54,49,72,69,56,44,49,50,38,31,46,54,51,31,35,78,71,75,68,54,74,90,85,76,102,76,78,79,83,83,81,81,89,85,77,87,80,82,83,80,81,76,135

Sequence (215 aa):
MASARRAKPRARREKDFHACALLFDHRLMSDDRNDPLEKLASAHRSLEENLNDLARAARALGDPRGRAAALEGLSSVVAYFERSMSRHHEDEERSLFPRLAVLEAIAPTLERLRQEHKAHQRAINELRAAIERDGGPEALEKLPQLIEDLRAAYHRHVTCEEQEVFPAARRFLQASAMHGIMNEMETRRGRGGHGNPAKGISGRPYRPGGMRRGP

Radius of gyration: 31.31 Å; Cα contacts (8 Å, |Δi|>4): 123; chains: 1; bounding box: 70×127×81 Å

Nearest PDB structures (foldseek):
  2p0n-assembly2_B  TM=8.586E-01  e=1.065E-03  Neisseria meningitidis MC58
  6egc-assembly1_A  TM=4.196E-01  e=3.857E-01  synthetic construct
  8otz-assembly1_DW  TM=3.092E-01  e=4.655E+00  Bos taurus
  8otz-assembly1_DU  TM=2.819E-01  e=5.123E+00  Bos taurus
  3i9w-assembly1_A  TM=2.253E-01  e=8.677E+00  Escherichia coli K-12